Protein AF-A0A0R3TR79-F1 (afdb_monomer_lite)

InterPro domains:
  IPR001873 Epithe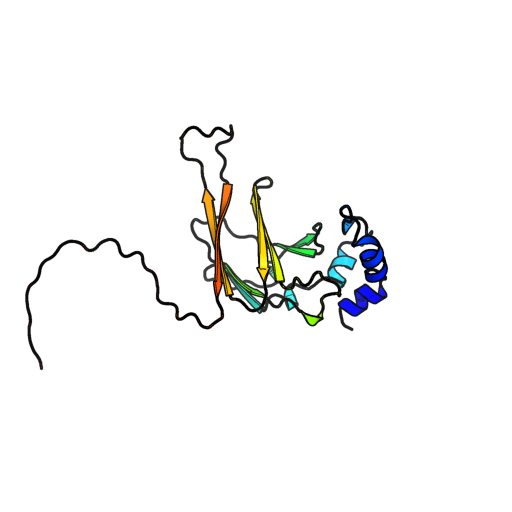lial sodium channel [PF00858] (26-135)

Sequence (187 aa):
MARATALYAAGFYDKVSQNANDPRFSLDDFDFSTDQLQQYSHSITNMLKKCKLDNGVCGPQHFEVVRTKYGICYQLQIPMKPLVQLELILDPEENEYILPNDGFIGFFILLNYSSIDRGDFFIGTGFHNIVRLSVVVPSNGISCDHTGRSQLRVDSITQTVKSALYQSLLPRGLTNTVVDSDRIYIS

Secondary structure (DSSP, 8-state):
--HHHHHHHTTHHHHHHHHTT-TT--GGGS---HHHHHHHSPPHHHHEEEEEETTEE--GGGEEEEEETTEEEEEEPPP--SS--EEEEE---GGGPPSP-TT--EEEEEEEEETTEEEEEEEESSSEEEEEEEEE---SS--SSS----EEEEEEEEEE-S-------------------------

Organism: Rodentolepis nana (NCBI:txid102285)

Foldseek 3Di:
DFLLVVCVVVCVCVVCVVCVPPPPDFPVVDPDDLVRLQSSDDQQQQFWPFKDKANDGDGSVQWDWDQDSVTTDTDHDHDDDPDIDIDTRTDQPVVRDHPPPVPAGFDKDWDDPDPPAIDIDTDGPQWDKDWDKDWDQDDPDDDPDPDRDTHIDTPDIDTHHPPDDDDDPDPPDDDDDDDDDDDDDDD

Structure (mmCIF, N/CA/C/O backbone):
data_AF-A0A0R3TR79-F1
#
_entry.id   AF-A0A0R3TR79-F1
#
loop_
_atom_site.group_PDB
_atom_site.id
_atom_site.type_symbol
_atom_site.label_atom_id
_atom_site.label_alt_id
_atom_site.label_comp_id
_atom_site.label_asym_id
_atom_site.label_entity_id
_atom_site.label_seq_id
_atom_site.pdbx_PDB_ins_code
_atom_site.Cartn_x
_atom_site.Cartn_y
_atom_site.Cartn_z
_atom_site.occupancy
_atom_site.B_iso_or_equiv
_atom_site.auth_seq_id
_atom_site.auth_comp_id
_atom_site.auth_asym_id
_atom_site.auth_atom_id
_atom_site.pdbx_PDB_model_num
ATOM 1 N N . MET A 1 1 ? 8.825 -12.868 -19.273 1.00 46.25 1 MET A N 1
ATOM 2 C CA . MET A 1 1 ? 9.659 -11.653 -19.397 1.00 46.25 1 MET A CA 1
ATOM 3 C C . MET A 1 1 ? 9.421 -10.850 -18.126 1.00 46.25 1 MET A C 1
ATOM 5 O O . MET A 1 1 ? 8.255 -10.701 -17.784 1.00 46.25 1 MET A O 1
ATOM 9 N N . ALA A 1 2 ? 10.463 -10.467 -17.382 1.00 53.66 2 ALA A N 1
ATOM 10 C CA . ALA A 1 2 ? 10.312 -9.718 -16.125 1.00 53.66 2 ALA A CA 1
ATOM 11 C C . ALA A 1 2 ? 9.787 -8.294 -16.403 1.00 53.66 2 ALA A C 1
ATOM 13 O O . ALA A 1 2 ? 10.073 -7.739 -17.469 1.00 53.66 2 ALA A O 1
ATOM 14 N N . ARG A 1 3 ? 9.004 -7.702 -15.490 1.00 62.09 3 ARG A N 1
ATOM 15 C CA . ARG A 1 3 ? 8.385 -6.370 -15.674 1.00 62.09 3 ARG A CA 1
ATOM 16 C C . ARG A 1 3 ? 9.433 -5.270 -15.717 1.00 62.09 3 ARG A C 1
ATOM 18 O O . ARG A 1 3 ? 9.339 -4.385 -16.568 1.00 62.09 3 ARG A O 1
ATOM 25 N N . ALA A 1 4 ? 10.475 -5.390 -14.894 1.00 55.78 4 ALA A N 1
ATOM 26 C CA . ALA A 1 4 ? 11.649 -4.528 -14.981 1.00 55.78 4 ALA A CA 1
ATOM 27 C C . ALA A 1 4 ? 12.196 -4.505 -16.421 1.00 55.78 4 ALA A C 1
ATOM 29 O O . ALA A 1 4 ? 12.393 -3.439 -16.998 1.00 55.78 4 ALA A O 1
ATOM 30 N N . THR A 1 5 ? 12.328 -5.672 -17.063 1.00 49.53 5 THR A N 1
ATOM 31 C CA . THR A 1 5 ? 12.790 -5.790 -18.457 1.00 49.53 5 THR A CA 1
ATOM 32 C C . THR A 1 5 ? 11.857 -5.100 -19.458 1.00 49.53 5 THR A C 1
ATOM 34 O O . THR A 1 5 ? 12.340 -4.530 -20.433 1.00 49.53 5 THR A O 1
ATOM 37 N N . ALA A 1 6 ? 10.541 -5.106 -19.228 1.00 54.75 6 ALA A N 1
ATOM 38 C CA . ALA A 1 6 ? 9.578 -4.415 -20.087 1.00 54.75 6 ALA A CA 1
ATOM 39 C C . ALA A 1 6 ? 9.675 -2.882 -19.960 1.00 54.75 6 ALA A C 1
ATOM 41 O O . ALA A 1 6 ? 9.630 -2.182 -20.970 1.00 54.75 6 ALA A O 1
ATOM 42 N N . LEU A 1 7 ? 9.890 -2.362 -18.748 1.00 58.25 7 LEU A N 1
ATOM 43 C CA . LEU A 1 7 ? 10.131 -0.934 -18.508 1.00 58.25 7 LEU A CA 1
ATOM 44 C C . LEU A 1 7 ? 11.476 -0.463 -19.084 1.00 58.25 7 LEU A C 1
ATOM 46 O O . LEU A 1 7 ? 11.547 0.616 -19.677 1.00 58.25 7 LEU A O 1
ATOM 50 N N . TYR A 1 8 ? 12.520 -1.293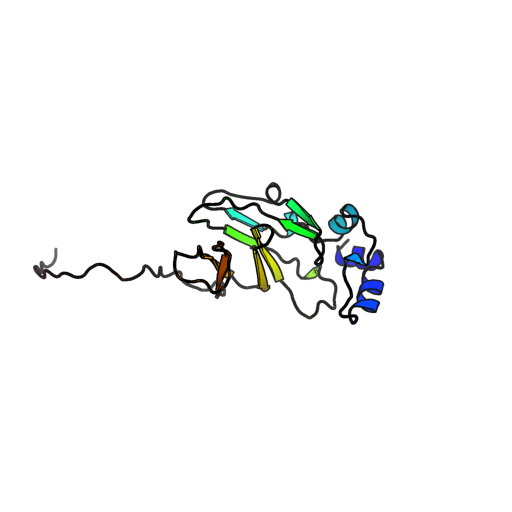 -18.993 1.00 52.72 8 TYR A N 1
ATOM 51 C CA . TYR A 1 8 ? 13.782 -1.066 -19.707 1.00 52.72 8 TYR A CA 1
ATOM 52 C C . TYR A 1 8 ? 13.565 -1.018 -21.227 1.00 52.72 8 TYR A C 1
ATOM 54 O O . TYR A 1 8 ? 14.006 -0.077 -21.881 1.00 52.72 8 TYR A O 1
ATOM 62 N N . ALA A 1 9 ? 12.837 -1.985 -21.795 1.00 50.47 9 ALA A N 1
ATOM 63 C CA . ALA A 1 9 ? 12.573 -2.051 -23.235 1.00 50.47 9 ALA A CA 1
ATOM 64 C C . ALA A 1 9 ? 11.692 -0.897 -23.753 1.00 50.47 9 ALA A C 1
ATOM 66 O O . ALA A 1 9 ? 11.820 -0.497 -24.908 1.00 50.47 9 ALA A O 1
ATOM 67 N N . ALA A 1 10 ? 10.828 -0.334 -22.906 1.00 59.41 10 ALA A N 1
ATOM 68 C CA . ALA A 1 10 ? 9.994 0.823 -23.229 1.00 59.41 10 ALA 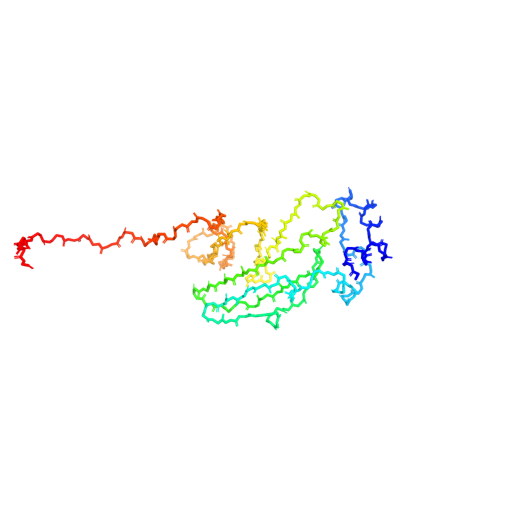A CA 1
ATOM 69 C C . ALA A 1 10 ? 10.742 2.174 -23.146 1.00 59.41 10 ALA A C 1
ATOM 71 O O . ALA A 1 10 ? 10.127 3.226 -23.334 1.00 59.41 10 ALA A O 1
ATOM 72 N N . GLY A 1 11 ? 12.049 2.176 -22.838 1.00 58.22 11 GLY A N 1
ATOM 73 C CA . GLY A 1 11 ? 12.851 3.397 -22.685 1.00 58.22 11 GLY A CA 1
ATOM 74 C C . GLY A 1 11 ? 12.477 4.231 -21.453 1.00 58.22 11 GLY A C 1
ATOM 75 O O . GLY A 1 11 ? 12.835 5.406 -21.365 1.00 58.22 11 GLY A O 1
ATOM 76 N N . PHE A 1 12 ? 11.734 3.646 -20.506 1.00 62.88 12 PHE A N 1
ATOM 77 C CA . PHE A 1 12 ? 11.338 4.310 -19.266 1.00 62.88 12 PHE A CA 1
ATOM 78 C C . PHE A 1 12 ? 12.553 4.573 -18.386 1.00 62.88 12 PHE A C 1
ATOM 80 O O . PHE A 1 12 ? 12.714 5.677 -17.876 1.00 62.88 12 PHE A O 1
ATOM 87 N N . TYR A 1 13 ? 13.445 3.585 -18.279 1.00 61.53 13 TYR A N 1
ATOM 88 C CA . TYR A 1 13 ? 14.655 3.710 -17.479 1.00 61.53 13 TYR A CA 1
ATOM 89 C C . TYR A 1 13 ? 15.540 4.863 -17.939 1.00 61.53 13 TYR A C 1
ATOM 91 O O . TYR A 1 13 ? 15.944 5.665 -17.111 1.00 61.53 13 TYR A O 1
ATOM 99 N N . ASP A 1 14 ? 15.801 4.990 -19.240 1.00 61.16 14 ASP A N 1
ATOM 100 C CA . ASP A 1 14 ? 16.688 6.042 -19.748 1.00 61.16 14 ASP A CA 1
ATOM 101 C C . ASP A 1 14 ? 16.148 7.433 -19.415 1.00 61.16 14 ASP A C 1
ATOM 103 O O . ASP A 1 14 ? 16.895 8.317 -19.007 1.00 61.16 14 ASP A O 1
ATOM 107 N N . LYS A 1 15 ? 14.831 7.614 -19.508 1.00 62.62 15 LYS A N 1
ATOM 108 C CA . LYS A 1 15 ? 14.167 8.878 -19.187 1.00 62.62 15 LYS A CA 1
ATOM 109 C C . LYS A 1 15 ? 14.076 9.141 -17.677 1.00 62.62 15 LYS A C 1
ATOM 111 O O . LYS A 1 15 ? 14.262 10.278 -17.259 1.00 62.62 15 LYS A O 1
ATOM 116 N N . VAL A 1 16 ? 13.817 8.117 -16.853 1.00 61.53 16 VAL A N 1
ATOM 117 C CA . VAL A 1 16 ? 13.845 8.236 -15.382 1.00 61.53 16 VAL A CA 1
ATOM 118 C C . VAL A 1 16 ? 15.273 8.520 -14.922 1.00 61.53 16 VAL A C 1
ATOM 120 O O . VAL A 1 16 ? 15.493 9.471 -14.195 1.00 61.53 16 VAL A O 1
ATOM 123 N N . SER A 1 17 ? 16.265 7.773 -15.403 1.00 60.00 17 SER A N 1
ATOM 124 C CA . SER A 1 17 ? 17.687 7.956 -15.092 1.00 60.00 17 SER A CA 1
ATOM 125 C C . SER A 1 17 ? 18.207 9.338 -15.484 1.00 60.00 17 SER A C 1
ATOM 127 O O . SER A 1 17 ? 19.058 9.876 -14.779 1.00 60.00 17 SER A O 1
ATOM 129 N N . GLN A 1 18 ? 17.741 9.905 -16.599 1.00 61.09 18 GLN A N 1
ATOM 130 C CA . GLN A 1 18 ? 18.126 11.253 -17.026 1.00 61.09 18 GLN A CA 1
ATOM 131 C C . GLN A 1 18 ? 17.538 12.339 -16.117 1.00 61.09 18 GLN A C 1
ATOM 133 O O . GLN A 1 18 ? 18.176 13.371 -15.915 1.00 61.09 18 GLN A O 1
ATOM 138 N N . ASN A 1 19 ? 16.363 12.087 -15.537 1.00 58.62 19 ASN A N 1
ATOM 139 C CA . ASN A 1 19 ? 15.589 13.088 -14.806 1.00 58.62 19 ASN A CA 1
ATOM 140 C C . ASN A 1 19 ? 15.506 12.836 -13.289 1.00 58.62 19 ASN A C 1
ATOM 142 O O . ASN A 1 19 ? 15.009 13.693 -12.569 1.00 58.62 19 ASN A O 1
ATOM 146 N N . ALA A 1 20 ? 16.030 11.715 -12.780 1.00 54.22 20 ALA A N 1
ATOM 147 C CA . ALA A 1 20 ? 15.954 11.309 -11.370 1.00 54.22 20 ALA A CA 1
ATOM 148 C C . ALA A 1 20 ? 16.628 12.301 -10.407 1.00 54.22 20 ALA A C 1
ATOM 150 O O . ALA A 1 20 ? 16.312 12.326 -9.223 1.00 54.22 20 ALA A O 1
ATOM 151 N N . ASN A 1 21 ? 17.538 13.135 -10.916 1.00 57.06 21 ASN A N 1
ATOM 152 C CA . ASN A 1 21 ? 18.198 14.186 -10.144 1.00 57.06 21 ASN A CA 1
ATOM 153 C C . ASN A 1 21 ? 17.451 15.537 -10.187 1.00 57.06 21 ASN A C 1
ATOM 155 O O . ASN A 1 21 ? 17.902 16.479 -9.534 1.00 57.06 21 ASN A O 1
ATOM 159 N N . ASP A 1 22 ? 16.353 15.675 -10.948 1.00 59.16 22 ASP A N 1
ATOM 160 C CA . ASP A 1 22 ? 15.515 16.882 -10.921 1.00 59.16 22 ASP A CA 1
ATOM 161 C C . ASP A 1 22 ? 14.466 16.749 -9.798 1.00 59.16 22 ASP A C 1
ATOM 163 O O . ASP A 1 22 ? 13.567 15.915 -9.891 1.00 59.16 22 ASP A O 1
ATOM 167 N N . PRO A 1 23 ? 14.510 17.583 -8.743 1.00 55.75 23 PRO A N 1
ATOM 168 C CA . PRO A 1 23 ? 13.529 17.551 -7.656 1.00 55.75 23 PRO A CA 1
ATOM 169 C C . PRO A 1 23 ? 12.097 17.922 -8.088 1.00 55.75 23 PRO A C 1
ATOM 171 O O . PRO A 1 23 ? 11.175 17.836 -7.278 1.00 55.75 23 PRO A O 1
ATOM 174 N N . ARG A 1 24 ? 11.894 18.363 -9.337 1.00 56.03 24 ARG A N 1
ATOM 175 C CA . ARG A 1 24 ? 10.575 18.624 -9.939 1.00 56.03 24 ARG A CA 1
ATOM 176 C C . ARG A 1 24 ? 10.069 17.477 -10.807 1.00 56.03 24 ARG A C 1
ATOM 178 O O . ARG A 1 24 ? 8.954 17.577 -11.308 1.00 56.03 24 ARG A O 1
ATOM 185 N N . PHE A 1 25 ? 10.869 16.431 -10.995 1.00 57.03 25 PHE A N 1
ATOM 186 C CA . PHE A 1 25 ? 10.495 15.264 -11.777 1.00 57.03 25 PHE A CA 1
ATOM 187 C C . PHE A 1 25 ? 9.220 14.628 -11.218 1.00 57.03 25 PHE A C 1
ATOM 189 O O . PHE A 1 25 ? 9.174 14.214 -10.056 1.00 57.03 25 PHE A O 1
ATOM 196 N N . SER A 1 26 ? 8.187 14.542 -12.055 1.00 57.00 26 SER A N 1
ATOM 197 C CA . SER A 1 26 ? 6.985 13.769 -11.758 1.00 57.00 26 SER A CA 1
ATOM 198 C C . SER A 1 26 ? 6.851 12.634 -12.760 1.00 57.00 26 SER A C 1
ATOM 200 O O . SER A 1 26 ? 7.133 12.785 -13.946 1.00 57.00 26 SER A O 1
ATOM 202 N N . LEU A 1 27 ? 6.315 11.498 -12.314 1.00 58.72 27 LEU A N 1
ATOM 203 C CA . LEU A 1 27 ? 5.874 10.445 -13.232 1.00 58.72 27 LEU A CA 1
ATOM 204 C C . LEU A 1 27 ? 4.759 10.921 -14.182 1.00 58.72 27 LEU A C 1
ATOM 206 O O . LEU A 1 27 ? 4.499 10.268 -15.191 1.00 58.72 27 LEU A O 1
ATOM 210 N N . ASP A 1 28 ? 4.137 12.066 -13.889 1.00 57.28 28 ASP A N 1
ATOM 211 C CA . ASP A 1 28 ? 3.199 12.752 -14.781 1.00 57.28 28 ASP A CA 1
ATOM 212 C C . ASP A 1 28 ? 3.870 13.324 -16.042 1.00 57.28 28 ASP A C 1
ATOM 214 O O . ASP A 1 28 ? 3.187 13.526 -17.043 1.00 57.28 28 ASP A O 1
ATOM 218 N N . ASP A 1 29 ? 5.195 13.524 -16.034 1.00 57.66 29 ASP A N 1
ATOM 219 C CA . ASP A 1 29 ? 5.955 13.984 -17.208 1.00 57.66 29 ASP A CA 1
ATOM 220 C C . ASP A 1 29 ? 6.047 12.901 -18.299 1.00 57.66 29 ASP A C 1
ATOM 222 O O . ASP A 1 29 ? 6.449 13.164 -19.436 1.00 57.66 29 ASP A O 1
ATOM 226 N N . PHE A 1 30 ? 5.660 11.665 -17.970 1.00 62.78 30 PHE A N 1
ATOM 227 C CA . PHE A 1 30 ? 5.531 10.589 -18.933 1.00 62.78 30 PHE A CA 1
ATOM 228 C C . PHE A 1 30 ? 4.102 10.458 -19.442 1.00 62.78 30 PHE A C 1
ATOM 230 O O . PHE A 1 30 ? 3.182 10.099 -18.702 1.00 62.78 30 PHE A O 1
ATOM 237 N N . ASP A 1 31 ? 3.948 10.624 -20.753 1.00 68.81 31 ASP A N 1
ATOM 238 C CA . ASP A 1 31 ? 2.691 10.416 -21.471 1.00 68.81 31 ASP A CA 1
ATOM 239 C C . ASP A 1 31 ? 2.374 8.916 -21.656 1.00 68.81 31 ASP A C 1
ATOM 241 O O . ASP A 1 31 ? 2.287 8.391 -22.765 1.00 68.81 31 ASP A O 1
ATOM 245 N N . PHE A 1 32 ? 2.283 8.177 -20.547 1.00 71.31 32 PHE A N 1
ATOM 246 C CA . PHE A 1 32 ? 1.722 6.829 -20.543 1.00 71.31 32 PHE A CA 1
ATOM 247 C C . PHE A 1 32 ? 0.230 6.891 -20.256 1.00 71.31 32 PHE A C 1
ATOM 249 O O . PHE A 1 32 ? -0.210 7.543 -19.304 1.00 71.31 32 PHE A O 1
ATOM 256 N N . SER A 1 33 ? -0.545 6.115 -21.006 1.00 80.69 33 SER A N 1
ATOM 257 C CA . SER A 1 33 ? -1.922 5.795 -20.626 1.00 80.69 33 SER A CA 1
ATOM 258 C C . SER A 1 33 ? -1.961 4.977 -19.326 1.00 80.69 33 SER A C 1
ATOM 260 O O . SER A 1 33 ? -0.990 4.312 -18.952 1.00 80.69 33 SER A O 1
ATOM 262 N N . THR A 1 34 ? -3.098 5.000 -18.626 1.00 79.00 34 THR A N 1
ATOM 263 C CA . THR A 1 34 ? -3.300 4.186 -17.413 1.00 79.00 34 THR A CA 1
ATOM 264 C C . THR A 1 34 ? -3.105 2.695 -17.692 1.00 79.00 34 THR A C 1
ATOM 266 O O . THR A 1 34 ? -2.471 2.014 -16.890 1.00 79.00 34 THR A O 1
ATOM 269 N N . ASP A 1 35 ? -3.561 2.203 -18.845 1.00 82.75 35 ASP A N 1
ATOM 270 C CA . ASP A 1 35 ? -3.437 0.792 -19.228 1.00 82.75 35 ASP A CA 1
ATOM 271 C C . ASP A 1 35 ? -1.973 0.379 -19.412 1.00 82.75 35 ASP A C 1
ATOM 273 O O . ASP A 1 35 ? -1.553 -0.679 -18.943 1.00 82.75 35 ASP A O 1
ATOM 277 N N . GLN A 1 36 ? -1.162 1.241 -20.034 1.00 80.56 36 GLN A N 1
ATOM 278 C CA . GLN A 1 36 ? 0.278 1.010 -20.163 1.00 80.56 36 GLN A CA 1
ATOM 279 C C . GLN A 1 36 ? 0.961 0.996 -18.794 1.00 80.56 36 GLN A C 1
ATOM 281 O O . GLN A 1 36 ? 1.738 0.088 -18.506 1.00 80.56 36 GLN A O 1
ATOM 286 N N . LEU A 1 37 ? 0.646 1.955 -17.917 1.00 78.19 37 LEU A N 1
ATOM 287 C CA . LEU A 1 37 ? 1.210 1.966 -16.566 1.00 78.19 37 LEU A CA 1
ATOM 288 C C . LEU A 1 37 ? 0.820 0.716 -15.774 1.00 78.19 37 LEU A C 1
ATOM 290 O O . LEU A 1 37 ? 1.667 0.162 -15.078 1.00 78.19 37 LEU A O 1
ATOM 294 N N . GLN A 1 38 ? -0.419 0.239 -15.893 1.00 83.81 38 GLN A N 1
ATOM 295 C CA . GLN A 1 38 ? -0.861 -0.995 -15.238 1.00 83.81 38 GLN A CA 1
ATOM 296 C C . GLN A 1 38 ? -0.117 -2.233 -15.747 1.00 83.81 38 GLN A C 1
ATOM 298 O O . GLN A 1 38 ? 0.221 -3.098 -14.942 1.00 83.81 38 GLN A O 1
ATOM 303 N N . GLN A 1 39 ? 0.176 -2.318 -17.049 1.00 82.69 39 GLN A N 1
ATOM 304 C CA . GLN A 1 39 ? 0.947 -3.433 -17.615 1.00 82.69 39 GLN A CA 1
ATOM 305 C C . GLN A 1 39 ? 2.367 -3.511 -17.049 1.00 82.69 39 GLN A C 1
ATOM 307 O O . GLN A 1 39 ? 2.903 -4.606 -16.860 1.00 82.69 39 GLN A O 1
ATOM 312 N N . TYR A 1 40 ? 2.966 -2.356 -16.776 1.00 77.62 40 TYR A N 1
ATOM 313 C CA . TYR A 1 40 ? 4.338 -2.266 -16.298 1.00 77.62 40 TYR A CA 1
ATOM 314 C C . TYR A 1 40 ? 4.476 -2.244 -14.772 1.00 77.62 40 TYR A C 1
ATOM 316 O O . TYR A 1 40 ? 5.539 -2.574 -14.251 1.00 77.62 40 TYR A O 1
ATOM 324 N N . SER A 1 41 ? 3.417 -1.881 -14.052 1.00 83.38 41 SER A N 1
ATOM 325 C CA . SER A 1 41 ? 3.424 -1.783 -12.592 1.00 83.38 41 SER A CA 1
ATOM 326 C C . SER A 1 41 ? 3.257 -3.137 -11.904 1.00 83.38 41 SER A C 1
ATOM 328 O O . SER A 1 41 ? 2.818 -4.130 -12.491 1.00 83.38 41 SER A O 1
ATOM 330 N N . HIS A 1 42 ? 3.557 -3.167 -10.607 1.00 86.56 42 HIS A N 1
ATOM 331 C CA . HIS A 1 42 ? 3.248 -4.311 -9.761 1.00 86.56 42 HIS A CA 1
ATOM 332 C C . HIS A 1 42 ? 1.742 -4.592 -9.733 1.00 86.56 42 HIS A C 1
ATOM 334 O O . HIS A 1 42 ? 0.929 -3.686 -9.542 1.00 86.56 42 HIS A O 1
ATOM 340 N N . SER A 1 43 ? 1.359 -5.859 -9.908 1.00 91.38 43 SER A N 1
ATOM 341 C CA . SER A 1 43 ? -0.042 -6.289 -9.846 1.00 91.38 43 SER A CA 1
ATOM 342 C C . SER A 1 43 ? -0.443 -6.624 -8.414 1.00 91.38 43 SER A C 1
ATOM 344 O O . SER A 1 43 ? 0.240 -7.409 -7.756 1.00 91.38 43 SER A O 1
ATOM 346 N N . ILE A 1 44 ? -1.596 -6.132 -7.950 1.00 94.31 44 ILE A N 1
ATOM 347 C CA . ILE A 1 44 ? -2.134 -6.510 -6.633 1.00 94.31 44 ILE A CA 1
ATOM 348 C C . ILE A 1 44 ? -2.346 -8.018 -6.498 1.00 94.31 44 ILE A C 1
ATOM 350 O O . ILE A 1 44 ? -2.145 -8.563 -5.421 1.00 94.31 44 ILE A O 1
ATOM 354 N N . THR A 1 45 ? -2.680 -8.711 -7.588 1.00 94.00 45 THR A N 1
ATOM 355 C CA . THR A 1 45 ? -2.843 -10.171 -7.600 1.00 94.00 45 THR A CA 1
ATOM 356 C C . THR A 1 45 ? -1.541 -10.897 -7.269 1.00 94.00 45 THR A C 1
ATOM 358 O O . THR A 1 45 ? -1.571 -11.970 -6.671 1.00 94.00 45 THR A O 1
ATOM 361 N N . ASN A 1 46 ? -0.396 -10.308 -7.618 1.00 91.81 46 ASN A N 1
ATOM 362 C CA . ASN A 1 46 ? 0.904 -10.865 -7.275 1.00 91.81 46 ASN A CA 1
ATOM 363 C C . ASN A 1 46 ? 1.340 -10.449 -5.871 1.00 91.81 46 ASN A C 1
ATOM 365 O O . ASN A 1 46 ? 1.827 -11.292 -5.116 1.00 91.81 46 ASN A O 1
ATOM 369 N N . MET A 1 47 ? 1.158 -9.171 -5.525 1.00 93.81 47 MET A N 1
ATOM 370 C CA . MET A 1 47 ? 1.605 -8.622 -4.246 1.00 93.81 47 MET A CA 1
ATOM 371 C C . MET A 1 47 ? 0.779 -9.153 -3.067 1.00 93.81 47 MET A C 1
ATOM 373 O O . MET A 1 47 ? 1.327 -9.464 -2.016 1.00 93.81 47 MET A O 1
ATOM 377 N N . LEU A 1 48 ? -0.541 -9.287 -3.205 1.00 94.88 48 LEU A N 1
ATOM 378 C CA . LEU A 1 48 ? -1.427 -9.657 -2.103 1.00 94.88 48 LEU A CA 1
ATOM 379 C C . LEU A 1 48 ? -1.425 -11.170 -1.853 1.00 94.88 48 LEU A C 1
ATOM 381 O O . LEU A 1 48 ? -2.054 -11.933 -2.583 1.00 94.88 48 LEU A O 1
ATOM 385 N N . LYS A 1 49 ? -0.778 -11.615 -0.772 1.00 94.31 49 LYS A N 1
ATOM 386 C CA . LYS A 1 49 ? -0.761 -13.034 -0.364 1.00 94.31 49 LYS A CA 1
ATOM 387 C C . LYS A 1 49 ? -1.855 -13.383 0.637 1.00 94.31 49 LYS A C 1
ATOM 389 O O . LYS A 1 49 ? -2.327 -14.516 0.666 1.00 94.31 49 LYS A O 1
ATOM 394 N N . LYS A 1 50 ? -2.252 -12.426 1.478 1.00 93.75 50 LYS A N 1
ATOM 395 C CA . LYS A 1 50 ? -3.354 -12.580 2.436 1.00 93.75 50 LYS A CA 1
ATOM 396 C C . LYS A 1 50 ? -4.028 -11.238 2.662 1.00 93.75 50 LYS A C 1
ATOM 398 O O . LYS A 1 50 ? -3.345 -10.227 2.796 1.00 93.75 50 LYS A O 1
ATOM 403 N N . CYS A 1 51 ? -5.351 -11.258 2.761 1.00 95.44 51 CYS A N 1
ATOM 404 C CA . CYS A 1 51 ? -6.155 -10.109 3.142 1.00 95.44 51 CYS A CA 1
ATOM 405 C C . CYS A 1 51 ? -7.277 -10.567 4.067 1.00 95.44 51 CYS A C 1
ATOM 407 O O . CYS A 1 51 ? -8.057 -11.462 3.724 1.00 95.44 51 CYS A O 1
ATOM 409 N N . LYS A 1 52 ? -7.359 -9.954 5.243 1.00 96.19 52 LYS A N 1
ATOM 410 C CA . LYS A 1 52 ? -8.459 -10.152 6.178 1.00 96.19 52 LYS A CA 1
ATOM 411 C C . LYS A 1 52 ? -8.929 -8.796 6.681 1.00 96.19 52 LYS A C 1
ATOM 413 O O . LYS A 1 52 ? -8.127 -8.020 7.192 1.00 96.19 52 LYS A O 1
ATOM 418 N N . LEU A 1 53 ? -10.220 -8.536 6.528 1.00 93.88 53 LEU A N 1
ATOM 419 C CA . LEU A 1 53 ? -10.881 -7.339 7.027 1.00 93.88 53 LEU A CA 1
ATOM 420 C C . LEU A 1 53 ? -11.911 -7.773 8.069 1.00 93.88 53 LEU A C 1
ATOM 422 O O . LEU A 1 53 ? -12.876 -8.471 7.750 1.00 93.88 53 LEU A O 1
ATOM 426 N N . ASP A 1 54 ? -11.681 -7.399 9.322 1.00 90.75 54 ASP A N 1
ATOM 427 C CA . ASP A 1 54 ? -12.363 -7.934 10.498 1.00 90.75 54 ASP A CA 1
ATOM 428 C C . ASP A 1 54 ? -12.311 -9.475 10.504 1.00 90.75 54 ASP A C 1
ATOM 430 O O . ASP A 1 54 ? -11.239 -10.070 10.602 1.00 90.75 54 ASP A O 1
ATOM 434 N N . ASN A 1 55 ? -13.463 -10.135 10.361 1.00 89.06 55 ASN A N 1
ATOM 435 C CA . ASN A 1 55 ? -13.586 -11.591 10.252 1.00 89.06 55 ASN A CA 1
ATOM 436 C C . ASN A 1 55 ? -13.766 -12.077 8.804 1.00 89.06 55 ASN A C 1
ATOM 438 O O . ASN A 1 55 ? -13.821 -13.284 8.575 1.00 89.06 55 ASN A O 1
ATOM 442 N N . GLY A 1 56 ? -13.858 -11.162 7.838 1.00 92.62 56 GLY A N 1
ATOM 443 C CA . GLY A 1 56 ? -14.033 -11.469 6.424 1.00 92.62 56 GLY A CA 1
ATOM 444 C C . GLY A 1 56 ? -12.704 -11.673 5.703 1.00 92.62 56 GLY A C 1
ATOM 445 O O . GLY A 1 56 ? -11.710 -11.003 5.988 1.00 92.62 56 GLY A O 1
ATOM 446 N N . VAL A 1 57 ? -12.693 -12.590 4.738 1.00 93.94 57 VAL A N 1
ATOM 447 C CA . VAL A 1 57 ? -11.581 -12.734 3.792 1.00 93.94 57 VAL A CA 1
ATOM 448 C C . VAL A 1 57 ? -11.781 -11.724 2.667 1.00 93.94 57 VAL A C 1
ATOM 450 O O . VAL A 1 57 ? -12.851 -11.677 2.063 1.00 93.94 57 VAL A O 1
ATOM 453 N N . CYS A 1 58 ? -10.753 -10.929 2.385 1.00 94.31 58 CYS A N 1
ATOM 454 C CA . CYS A 1 58 ? -10.702 -10.057 1.216 1.00 94.31 58 CYS A CA 1
ATOM 455 C C . CYS A 1 58 ? -9.677 -10.586 0.207 1.00 94.31 58 CYS A C 1
ATOM 457 O O . CYS A 1 58 ? -8.958 -11.552 0.457 1.00 94.31 58 CYS A O 1
ATOM 459 N N . GLY A 1 59 ? -9.638 -9.980 -0.970 1.00 95.50 59 GLY A N 1
ATOM 460 C CA . GLY A 1 59 ? -8.810 -10.428 -2.084 1.00 95.50 59 GLY A CA 1
ATOM 461 C C . GLY A 1 59 ? -8.662 -9.333 -3.135 1.00 95.50 59 GLY A C 1
ATOM 462 O O . GLY A 1 59 ? -9.271 -8.273 -2.966 1.00 95.50 59 GLY A O 1
ATOM 463 N N . PRO A 1 60 ? -7.898 -9.582 -4.211 1.00 95.88 60 PRO A N 1
ATOM 464 C CA . PRO A 1 60 ? -7.568 -8.589 -5.237 1.00 95.88 60 PRO A CA 1
ATOM 465 C C . PRO A 1 60 ? -8.779 -7.843 -5.811 1.00 95.88 60 PRO A C 1
ATOM 467 O O . PRO A 1 60 ? -8.703 -6.648 -6.056 1.00 95.88 60 PRO A O 1
ATOM 470 N N . GLN A 1 61 ? -9.921 -8.520 -5.946 1.00 95.56 61 GLN A N 1
ATOM 471 C CA . GLN A 1 61 ? -11.170 -7.957 -6.465 1.00 95.56 61 GLN A CA 1
ATOM 472 C C . GLN A 1 61 ? -11.774 -6.835 -5.606 1.00 95.56 61 GLN A C 1
ATOM 474 O O . GLN A 1 61 ? -12.689 -6.152 -6.052 1.00 95.56 61 GLN A O 1
ATOM 479 N N . HIS A 1 62 ? -11.303 -6.667 -4.369 1.00 95.81 62 HIS A N 1
ATOM 480 C CA . HIS A 1 62 ? -11.751 -5.608 -3.461 1.00 95.81 62 HIS A CA 1
ATOM 481 C C . HIS A 1 62 ? -10.870 -4.355 -3.529 1.00 95.81 62 HIS A C 1
ATOM 483 O O . HIS A 1 62 ? -11.128 -3.396 -2.805 1.00 95.81 62 HIS A O 1
ATOM 489 N N . PHE A 1 63 ? -9.823 -4.376 -4.354 1.00 95.62 63 PHE A N 1
ATOM 490 C CA . PHE A 1 63 ? -8.916 -3.257 -4.538 1.00 95.62 63 PHE A CA 1
ATOM 491 C C . PHE A 1 63 ? -9.208 -2.569 -5.868 1.00 95.62 63 PHE A C 1
ATOM 493 O O . PHE A 1 63 ? -9.201 -3.198 -6.924 1.00 95.62 63 PHE A O 1
ATOM 500 N N . GLU A 1 64 ? -9.429 -1.263 -5.809 1.00 94.25 64 GLU A N 1
ATOM 501 C CA . GLU A 1 64 ? -9.557 -0.413 -6.986 1.00 94.25 64 GLU A CA 1
ATOM 502 C C . GLU A 1 64 ? -8.178 0.074 -7.430 1.00 94.25 64 GLU A C 1
ATOM 504 O O . GLU A 1 64 ? -7.329 0.417 -6.603 1.00 94.25 64 GLU A O 1
ATOM 509 N N . VAL A 1 65 ? -7.946 0.108 -8.740 1.00 91.62 65 VAL A N 1
ATOM 510 C CA . VAL A 1 65 ? -6.688 0.606 -9.292 1.00 91.62 65 VAL A CA 1
ATOM 511 C C . VAL A 1 65 ? -6.752 2.121 -9.427 1.00 91.62 65 VAL A C 1
ATOM 513 O O . VAL A 1 65 ? -7.619 2.647 -10.119 1.00 91.62 65 VAL A O 1
ATOM 516 N N . VAL A 1 66 ? -5.807 2.822 -8.805 1.00 89.12 66 VAL A N 1
ATOM 517 C CA . VAL A 1 66 ? -5.762 4.287 -8.783 1.00 89.12 66 VAL A CA 1
ATOM 518 C C . VAL A 1 66 ? -4.401 4.764 -9.271 1.00 89.12 66 VAL A C 1
ATOM 520 O O . VAL A 1 66 ? -3.362 4.317 -8.789 1.00 89.12 66 VAL A O 1
ATOM 523 N N . ARG A 1 67 ? -4.394 5.695 -10.229 1.00 84.50 67 ARG A N 1
ATOM 524 C CA . ARG A 1 67 ? -3.168 6.364 -10.678 1.00 84.50 67 ARG A CA 1
ATOM 525 C C . ARG A 1 67 ? -2.821 7.499 -9.719 1.00 84.50 67 ARG A C 1
ATOM 527 O O . ARG A 1 67 ? -3.660 8.349 -9.431 1.00 84.50 67 ARG A O 1
ATOM 534 N N . THR A 1 68 ? -1.578 7.528 -9.255 1.00 81.12 68 THR A N 1
ATOM 535 C CA . THR A 1 68 ? -1.036 8.585 -8.394 1.00 81.12 68 THR A CA 1
ATOM 536 C C . THR A 1 68 ? 0.314 9.067 -8.926 1.00 81.12 68 THR A C 1
ATOM 538 O O . THR A 1 68 ? 0.871 8.473 -9.850 1.00 81.12 68 THR A O 1
ATOM 541 N N . LYS A 1 69 ? 0.892 10.095 -8.291 1.00 76.62 69 LYS A N 1
ATOM 542 C CA . LYS A 1 69 ? 2.267 10.544 -8.571 1.00 76.62 69 LYS A CA 1
ATOM 543 C C . LYS A 1 69 ? 3.338 9.469 -8.316 1.00 76.62 69 LYS A C 1
ATOM 545 O O . LYS A 1 69 ? 4.460 9.612 -8.780 1.00 76.62 69 LYS A O 1
ATOM 550 N N . TYR A 1 70 ? 2.999 8.407 -7.577 1.00 76.44 70 TYR A N 1
ATOM 551 C CA . TYR A 1 70 ? 3.867 7.256 -7.304 1.00 76.44 70 TYR A CA 1
ATOM 552 C C . TYR A 1 70 ? 3.656 6.104 -8.305 1.00 76.44 70 TYR A C 1
ATOM 554 O O . TYR A 1 70 ? 4.197 5.019 -8.117 1.00 76.44 70 TYR A O 1
ATOM 562 N N . GLY A 1 71 ? 2.848 6.313 -9.350 1.00 80.00 71 GLY A N 1
ATOM 563 C CA . GLY A 1 71 ? 2.463 5.282 -10.312 1.00 80.00 71 GLY A CA 1
ATOM 564 C C . GLY A 1 71 ? 1.121 4.635 -9.967 1.00 80.00 71 GLY A C 1
ATOM 565 O O . GLY A 1 71 ? 0.196 5.297 -9.487 1.00 80.00 71 GLY A O 1
ATOM 566 N N . ILE A 1 72 ? 0.986 3.341 -10.257 1.00 86.19 72 ILE A N 1
ATOM 567 C CA . ILE A 1 72 ? -0.238 2.584 -9.985 1.00 86.19 72 ILE A CA 1
ATOM 568 C C . ILE A 1 72 ? -0.285 2.163 -8.515 1.00 86.19 72 ILE A C 1
ATOM 570 O O . ILE A 1 72 ? 0.592 1.454 -8.025 1.00 86.19 72 ILE A O 1
ATOM 574 N N . CYS A 1 73 ? -1.348 2.569 -7.825 1.00 90.56 73 CYS A N 1
ATOM 575 C CA . CYS A 1 73 ? -1.651 2.191 -6.451 1.00 90.56 73 CYS A CA 1
ATOM 576 C C . CYS A 1 73 ? -2.963 1.400 -6.381 1.00 90.56 73 CYS A C 1
ATOM 578 O O . CYS A 1 73 ? -3.779 1.430 -7.304 1.00 90.56 73 CYS A O 1
ATOM 580 N N . TYR A 1 74 ? -3.176 0.716 -5.258 1.00 94.12 74 TYR A N 1
ATOM 581 C CA . TYR A 1 74 ? -4.356 -0.113 -5.023 1.00 94.12 74 TYR A CA 1
ATOM 582 C C . TYR A 1 74 ? -5.103 0.364 -3.788 1.00 94.12 74 TYR A C 1
ATOM 584 O O . TYR A 1 74 ? -4.571 0.335 -2.678 1.00 94.12 74 TYR A O 1
ATOM 592 N N . GLN A 1 75 ? -6.339 0.803 -3.989 1.00 93.69 75 GLN A N 1
ATOM 593 C CA . GLN A 1 75 ? -7.172 1.386 -2.951 1.00 93.69 75 GLN A CA 1
ATOM 594 C C . GLN A 1 75 ? -8.171 0.357 -2.425 1.00 93.69 75 GLN A C 1
ATOM 596 O O . GLN A 1 75 ? -8.975 -0.185 -3.179 1.00 93.69 75 GLN A O 1
ATOM 601 N N . LEU A 1 76 ? -8.144 0.121 -1.113 1.00 93.69 76 LEU A N 1
ATOM 602 C CA . LEU A 1 76 ? -9.140 -0.682 -0.408 1.00 93.69 76 LEU A CA 1
ATOM 603 C C . LEU A 1 76 ? -10.109 0.243 0.327 1.00 93.69 76 LEU A C 1
ATOM 605 O O . LEU A 1 76 ? -9.690 1.061 1.145 1.00 93.69 76 LEU A O 1
ATOM 609 N N . GLN A 1 77 ? -11.405 0.085 0.071 1.00 89.88 77 GLN A N 1
ATOM 610 C CA . GLN A 1 77 ? -12.440 0.795 0.819 1.00 89.88 77 GLN A CA 1
ATOM 611 C C . GLN A 1 77 ? -12.660 0.111 2.169 1.00 89.88 77 GLN A C 1
ATOM 613 O O . GLN A 1 77 ? -13.059 -1.053 2.232 1.00 89.88 77 GLN A O 1
ATOM 618 N N . ILE A 1 78 ? -12.400 0.837 3.255 1.00 86.69 78 ILE A N 1
ATOM 619 C CA . ILE A 1 78 ? -12.573 0.340 4.621 1.00 86.69 78 ILE A CA 1
ATOM 620 C C . ILE A 1 78 ? -13.880 0.916 5.185 1.00 86.69 78 ILE A C 1
ATOM 622 O O . ILE A 1 78 ? -14.076 2.131 5.142 1.00 86.69 78 ILE A O 1
ATOM 626 N N . PRO A 1 79 ? -14.795 0.085 5.716 1.00 84.00 79 PRO A N 1
ATOM 627 C CA . PRO A 1 79 ? -16.054 0.576 6.261 1.00 84.00 79 PRO A CA 1
ATOM 628 C C . PRO A 1 79 ? -15.812 1.455 7.495 1.00 84.00 79 PRO A C 1
ATOM 630 O O . PRO A 1 79 ? -15.042 1.087 8.380 1.00 84.00 79 PRO A O 1
ATOM 633 N N . MET A 1 80 ? -16.526 2.579 7.601 1.00 76.00 80 MET A N 1
ATOM 634 C CA . MET A 1 80 ? -16.518 3.405 8.814 1.00 76.00 80 MET A CA 1
ATOM 635 C C . MET A 1 80 ? -17.214 2.660 9.959 1.00 76.00 80 MET A C 1
ATOM 637 O O . MET A 1 80 ? -18.442 2.636 10.051 1.00 76.00 80 MET A O 1
ATOM 641 N N . LYS A 1 81 ? -16.423 2.046 10.840 1.00 81.62 81 LYS A N 1
ATOM 642 C CA . LYS A 1 81 ? -16.876 1.429 12.093 1.00 81.62 81 LYS A CA 1
ATOM 643 C C . LYS A 1 81 ? -15.978 1.877 13.252 1.00 81.62 81 LYS A C 1
ATOM 645 O O . LYS A 1 81 ? -14.827 2.228 13.006 1.00 81.62 81 LYS A O 1
ATOM 650 N N . PRO A 1 82 ? -16.462 1.820 14.510 1.00 79.12 82 PRO A N 1
ATOM 651 C CA . PRO A 1 82 ? -15.678 2.230 15.680 1.00 79.12 82 PRO A CA 1
ATOM 652 C C . PRO A 1 82 ? -14.352 1.478 15.845 1.00 79.12 82 PRO A C 1
ATOM 654 O O . PRO A 1 82 ? -13.385 2.034 16.352 1.00 79.12 82 PRO A O 1
ATOM 657 N N . LEU A 1 83 ? -14.315 0.212 15.425 1.00 83.94 83 LEU A N 1
ATOM 658 C CA . LEU A 1 83 ? -13.117 -0.611 15.407 1.00 83.94 83 LEU A CA 1
ATOM 659 C C . LEU A 1 83 ? -13.118 -1.430 14.121 1.00 83.94 83 LEU A C 1
ATOM 661 O O . LEU A 1 83 ? -14.110 -2.093 13.813 1.00 83.94 83 LEU A O 1
ATOM 665 N N . VAL A 1 84 ? -12.004 -1.377 13.398 1.00 88.50 84 VAL A N 1
ATOM 666 C CA . VAL A 1 84 ? -11.758 -2.188 12.207 1.00 88.50 84 VAL A CA 1
ATOM 667 C C . VAL A 1 84 ? -10.362 -2.774 12.302 1.00 88.50 84 VAL A C 1
ATOM 669 O O . VAL A 1 84 ? -9.417 -2.071 12.661 1.00 88.50 84 VAL A O 1
ATOM 672 N N . GLN A 1 85 ? -10.229 -4.054 11.967 1.00 91.75 85 GLN A N 1
ATOM 673 C CA . GLN A 1 85 ? -8.931 -4.713 11.879 1.00 91.75 85 GLN A CA 1
ATOM 674 C C . GLN A 1 85 ? -8.644 -5.120 10.437 1.00 91.75 85 GLN A C 1
ATOM 676 O O . GLN A 1 85 ? -9.369 -5.922 9.856 1.00 91.75 85 GLN A O 1
ATOM 681 N N . LEU A 1 86 ? -7.555 -4.599 9.876 1.00 92.88 86 LEU A N 1
ATOM 682 C CA . LEU A 1 86 ? -7.043 -5.003 8.572 1.00 92.88 86 LEU A CA 1
ATOM 683 C C . LEU A 1 86 ? -5.733 -5.770 8.759 1.00 92.88 86 LEU A C 1
ATOM 685 O O . LEU A 1 86 ? -4.786 -5.260 9.351 1.00 92.88 86 LEU A O 1
ATOM 689 N N . GLU A 1 87 ? -5.683 -6.993 8.245 1.00 94.19 87 GLU A N 1
ATOM 690 C CA . GLU A 1 87 ? -4.470 -7.803 8.169 1.00 94.19 87 GLU A CA 1
ATOM 691 C C . GLU A 1 87 ? -4.121 -8.035 6.698 1.00 94.19 87 GLU A C 1
ATOM 693 O O . GLU A 1 87 ? -4.916 -8.603 5.942 1.00 94.19 87 GLU A O 1
ATOM 698 N N . LEU A 1 88 ? -2.916 -7.625 6.308 1.00 93.94 88 LEU A N 1
ATOM 699 C CA . LEU A 1 88 ? -2.369 -7.839 4.975 1.00 93.94 88 LEU A CA 1
ATOM 700 C C . LEU A 1 88 ? -1.052 -8.608 5.078 1.00 93.94 88 LEU A C 1
ATOM 702 O O . LEU A 1 88 ? -0.208 -8.300 5.918 1.00 93.94 88 LEU A O 1
ATOM 706 N N . ILE A 1 89 ? -0.861 -9.582 4.192 1.00 92.81 89 ILE A N 1
ATOM 707 C CA . ILE A 1 89 ? 0.467 -10.112 3.870 1.00 92.81 89 ILE A CA 1
ATOM 708 C C . ILE A 1 89 ? 0.743 -9.719 2.431 1.00 92.81 89 ILE A C 1
ATOM 710 O O . ILE A 1 89 ? 0.018 -10.139 1.525 1.00 92.81 89 ILE A O 1
ATOM 714 N N . LEU A 1 90 ? 1.779 -8.907 2.255 1.00 92.31 90 LEU A N 1
ATOM 715 C CA . LEU A 1 90 ? 2.176 -8.355 0.973 1.00 92.31 90 LEU A CA 1
ATOM 716 C C . LEU A 1 90 ? 3.566 -8.865 0.594 1.00 92.31 90 LEU A C 1
ATOM 718 O O . LEU A 1 90 ? 4.453 -8.971 1.440 1.00 92.31 90 LEU A O 1
ATOM 722 N N . ASP A 1 91 ? 3.728 -9.175 -0.681 1.00 91.38 91 ASP A N 1
ATOM 723 C CA . ASP A 1 91 ? 4.988 -9.493 -1.332 1.00 91.38 91 ASP A CA 1
ATOM 724 C C . ASP A 1 91 ? 5.412 -8.275 -2.153 1.00 91.38 91 ASP A C 1
ATOM 726 O O . ASP A 1 91 ? 4.681 -7.889 -3.067 1.00 91.38 91 ASP A O 1
ATOM 730 N N . PRO A 1 92 ? 6.531 -7.629 -1.803 1.00 87.62 92 PRO A N 1
ATOM 731 C CA . PRO A 1 92 ? 7.036 -6.462 -2.520 1.00 87.62 92 PRO A CA 1
ATOM 732 C C . PRO A 1 92 ? 7.519 -6.804 -3.937 1.00 87.62 92 PRO A C 1
ATOM 734 O O . PRO A 1 92 ? 7.749 -5.889 -4.712 1.00 87.62 92 PRO A O 1
ATOM 737 N N . GLU A 1 93 ? 7.693 -8.086 -4.291 1.00 87.38 93 GLU A N 1
ATOM 738 C CA . GLU A 1 93 ? 8.334 -8.501 -5.544 1.00 87.38 93 GLU A CA 1
ATOM 739 C C . GLU A 1 93 ? 9.732 -7.848 -5.700 1.00 87.38 93 GLU A C 1
ATOM 741 O O . GLU A 1 93 ? 10.029 -7.240 -6.723 1.00 87.38 93 GLU A O 1
ATOM 746 N N . GLU A 1 94 ? 10.606 -7.966 -4.685 1.00 82.38 94 GLU A N 1
ATOM 747 C CA . GLU A 1 94 ? 11.894 -7.231 -4.583 1.00 82.38 94 GLU A CA 1
ATOM 748 C C . GLU A 1 94 ? 12.776 -7.316 -5.846 1.00 82.38 94 GLU A C 1
ATOM 750 O O . GLU A 1 94 ? 13.474 -6.366 -6.191 1.00 82.38 94 GLU A O 1
ATOM 755 N N . ASN A 1 95 ? 12.705 -8.435 -6.571 1.00 81.00 95 ASN A N 1
ATOM 756 C CA . ASN A 1 95 ? 13.484 -8.688 -7.789 1.00 81.00 95 ASN A CA 1
ATOM 757 C C . ASN A 1 95 ? 12.952 -7.967 -9.043 1.00 81.00 95 ASN A C 1
ATOM 759 O O . ASN A 1 95 ? 13.604 -7.994 -10.083 1.00 81.00 95 ASN A O 1
ATOM 763 N N . GLU A 1 96 ? 11.761 -7.372 -8.972 1.00 77.56 96 GLU A N 1
ATOM 764 C CA . GLU A 1 96 ? 11.120 -6.642 -10.074 1.00 77.56 96 GLU A CA 1
ATOM 765 C C . GLU A 1 96 ? 11.321 -5.121 -9.956 1.00 77.56 96 GLU A C 1
ATOM 767 O O . GLU A 1 96 ? 10.913 -4.377 -10.850 1.00 77.56 96 GLU A O 1
ATOM 772 N N . TYR A 1 97 ? 11.974 -4.649 -8.888 1.00 75.75 97 TYR A N 1
ATOM 773 C CA . TYR A 1 97 ? 12.339 -3.244 -8.752 1.00 75.75 97 TYR A CA 1
ATOM 774 C C . TYR A 1 97 ? 13.411 -2.854 -9.770 1.00 75.75 97 TYR A C 1
ATOM 776 O O . TYR A 1 97 ? 14.395 -3.559 -10.001 1.00 75.75 97 TYR A O 1
ATOM 784 N N . ILE A 1 98 ? 13.236 -1.673 -10.349 1.00 69.81 98 ILE A N 1
ATOM 785 C CA . ILE A 1 98 ? 14.226 -1.049 -11.221 1.00 69.81 98 ILE A CA 1
ATOM 786 C C . ILE A 1 98 ? 15.288 -0.393 -10.344 1.00 69.81 98 ILE A C 1
ATOM 788 O O . ILE A 1 98 ? 14.956 0.405 -9.477 1.00 69.81 98 ILE A O 1
ATOM 792 N N . LEU A 1 99 ? 16.564 -0.698 -10.571 1.00 62.34 99 LEU A N 1
ATOM 793 C CA . LEU A 1 99 ? 17.674 -0.057 -9.865 1.00 62.34 99 LEU A CA 1
ATOM 794 C C . LEU A 1 99 ? 18.288 1.060 -10.723 1.00 62.34 99 LEU A C 1
ATOM 796 O O . LEU A 1 99 ? 18.478 0.826 -11.915 1.00 62.34 99 LEU A O 1
ATOM 800 N N . PRO A 1 100 ? 18.664 2.215 -10.136 1.00 59.12 100 PRO A N 1
ATOM 801 C CA . PRO A 1 100 ? 18.652 2.511 -8.701 1.00 59.12 100 PRO A CA 1
ATOM 802 C C . PRO A 1 100 ? 17.268 2.960 -8.193 1.00 59.12 100 PRO A C 1
ATOM 804 O O . PRO A 1 100 ? 16.626 3.810 -8.796 1.00 59.12 100 PRO A O 1
ATOM 807 N N . ASN A 1 101 ? 16.838 2.403 -7.056 1.00 60.31 101 ASN A N 1
ATOM 80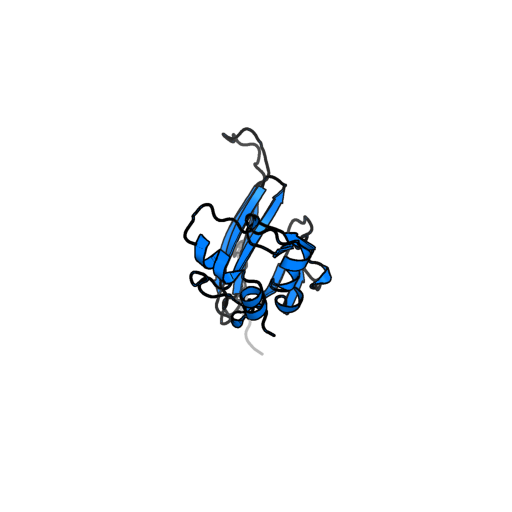8 C CA . ASN A 1 101 ? 15.593 2.754 -6.352 1.00 60.31 101 ASN A CA 1
ATOM 809 C C . ASN A 1 101 ? 15.894 3.230 -4.917 1.00 60.31 101 ASN A C 1
ATOM 811 O O . ASN A 1 101 ? 15.348 2.696 -3.955 1.00 60.31 101 ASN A O 1
ATOM 815 N N . ASP A 1 102 ? 16.879 4.125 -4.757 1.00 61.75 102 ASP A N 1
ATOM 816 C CA . ASP A 1 102 ? 17.310 4.751 -3.487 1.00 61.75 102 ASP A CA 1
ATOM 817 C C . ASP A 1 102 ? 17.487 3.814 -2.263 1.00 61.75 102 ASP A C 1
ATOM 819 O O . ASP A 1 102 ? 17.596 4.262 -1.125 1.00 61.75 102 ASP A O 1
ATOM 823 N N . GLY A 1 103 ? 17.544 2.496 -2.480 1.00 64.75 103 GLY A N 1
ATOM 824 C CA . GLY A 1 103 ? 17.579 1.466 -1.443 1.00 64.75 103 GLY A CA 1
ATOM 825 C C . GLY A 1 103 ? 16.248 1.173 -0.733 1.00 64.75 103 GLY A C 1
ATOM 826 O O . GLY A 1 103 ? 16.253 0.377 0.205 1.00 64.75 103 GLY A O 1
ATOM 827 N N . PHE A 1 104 ? 15.114 1.759 -1.138 1.00 70.25 104 PHE A N 1
ATOM 828 C CA . PHE A 1 104 ? 13.838 1.590 -0.428 1.00 70.25 104 PHE A CA 1
ATOM 829 C C . PHE A 1 104 ? 12.968 0.489 -1.034 1.00 70.25 104 PHE A C 1
ATOM 831 O O . PHE A 1 104 ? 12.320 0.674 -2.061 1.00 70.25 104 PHE A O 1
ATOM 838 N N . ILE A 1 105 ? 12.893 -0.649 -0.347 1.00 81.00 105 ILE A N 1
ATOM 839 C CA . ILE A 1 105 ? 11.988 -1.749 -0.691 1.00 81.00 105 ILE A CA 1
ATOM 840 C C . ILE A 1 105 ? 10.882 -1.813 0.362 1.00 81.00 105 ILE A C 1
ATOM 842 O O . ILE A 1 105 ? 11.153 -1.843 1.566 1.00 81.00 105 ILE A O 1
ATOM 846 N N . GLY A 1 106 ? 9.626 -1.805 -0.081 1.00 86.25 106 GLY A N 1
ATOM 847 C CA . GLY A 1 106 ? 8.475 -1.781 0.812 1.00 86.25 106 GLY A CA 1
ATOM 848 C C . GLY A 1 106 ? 7.256 -1.128 0.186 1.00 86.25 106 GLY A C 1
ATOM 849 O O . GLY A 1 106 ? 7.171 -0.960 -1.029 1.00 86.25 106 GLY A O 1
ATOM 850 N N . PHE A 1 107 ? 6.308 -0.754 1.037 1.00 88.44 107 PHE A N 1
ATOM 851 C CA . PHE A 1 107 ? 5.037 -0.184 0.612 1.00 88.44 107 PHE A CA 1
ATOM 852 C C . PHE A 1 107 ? 4.865 1.213 1.187 1.00 88.44 107 PHE A C 1
ATOM 854 O O . PHE A 1 107 ? 5.052 1.445 2.382 1.00 88.44 107 PHE A O 1
ATOM 861 N N . PHE A 1 108 ? 4.456 2.137 0.329 1.00 87.94 108 PHE A N 1
ATOM 862 C CA . PHE A 1 108 ? 3.985 3.444 0.749 1.00 87.94 108 PHE A CA 1
ATOM 863 C C . PHE A 1 108 ? 2.474 3.374 0.979 1.00 87.94 108 PHE A C 1
ATOM 865 O O . PHE A 1 108 ? 1.721 3.009 0.075 1.00 87.94 108 PHE A O 1
ATOM 872 N N . ILE A 1 109 ? 2.033 3.676 2.198 1.00 89.75 109 ILE A N 1
ATOM 873 C CA . ILE A 1 109 ? 0.633 3.587 2.601 1.00 89.75 109 ILE A CA 1
ATOM 874 C C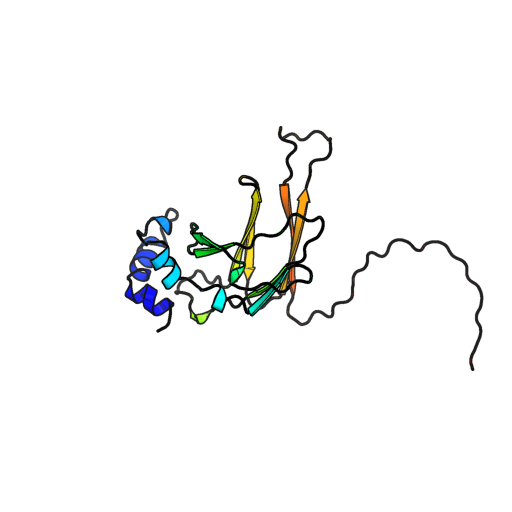 . ILE A 1 109 ? 0.059 4.990 2.693 1.00 89.75 109 ILE A C 1
ATOM 876 O O . ILE A 1 109 ? 0.492 5.802 3.506 1.00 89.75 109 ILE A O 1
ATOM 880 N N . LEU A 1 110 ? -0.953 5.241 1.867 1.00 87.75 110 LEU A N 1
ATOM 881 C CA . LEU A 1 110 ? -1.776 6.438 1.919 1.00 87.75 110 LEU A CA 1
ATOM 882 C C . LEU A 1 110 ? -3.061 6.122 2.676 1.00 87.75 110 LEU A C 1
ATOM 884 O O . LEU A 1 110 ? -3.807 5.214 2.311 1.00 87.75 110 LEU A O 1
ATOM 888 N N . LEU A 1 111 ? -3.329 6.898 3.715 1.00 85.62 111 LEU A N 1
ATOM 889 C CA . LEU A 1 111 ? -4.570 6.855 4.462 1.00 85.62 111 LEU A CA 1
ATOM 890 C C . LEU A 1 111 ? -5.416 8.064 4.095 1.00 85.62 111 LEU A C 1
ATOM 892 O O . LEU A 1 111 ? -4.944 9.198 4.140 1.00 85.62 111 LEU A O 1
ATOM 896 N N . ASN A 1 112 ? -6.675 7.822 3.759 1.00 80.75 112 ASN A N 1
ATOM 897 C CA . ASN A 1 112 ? -7.590 8.867 3.338 1.00 80.75 112 ASN A CA 1
ATOM 898 C C . ASN A 1 112 ? -8.892 8.725 4.129 1.00 80.75 112 ASN A C 1
ATOM 900 O O . ASN A 1 112 ? -9.620 7.752 3.939 1.00 80.75 112 ASN A O 1
ATOM 904 N N . TYR A 1 113 ? -9.156 9.659 5.044 1.00 71.25 113 TYR A N 1
ATOM 905 C CA . TYR A 1 113 ? -10.415 9.698 5.798 1.00 71.25 113 TYR A CA 1
ATOM 906 C C . TYR A 1 113 ? -11.444 10.607 5.115 1.00 71.25 113 TYR A C 1
ATOM 908 O O . TYR A 1 113 ? -12.637 10.311 5.089 1.00 71.25 113 TYR A O 1
ATOM 916 N N . SER A 1 114 ? -10.983 11.703 4.509 1.00 64.69 114 SER A N 1
ATOM 917 C CA . SER A 1 114 ? -11.796 12.609 3.694 1.00 64.69 114 SER A CA 1
ATOM 918 C C . SER A 1 114 ? -10.923 13.277 2.634 1.00 64.69 114 SER A C 1
ATOM 920 O O . SER A 1 114 ? -9.705 13.267 2.749 1.00 64.69 114 SER A O 1
ATOM 922 N N . SER A 1 115 ? -11.515 13.945 1.638 1.00 60.78 115 SER A N 1
ATOM 923 C CA . SER A 1 115 ? -10.766 14.605 0.551 1.00 60.78 115 SER A CA 1
ATOM 924 C C . SER A 1 115 ? -9.631 15.537 1.011 1.00 60.78 115 SER A C 1
ATOM 926 O O . SER A 1 115 ? -8.707 15.775 0.230 1.00 60.78 115 SER A O 1
ATOM 928 N N . ILE A 1 116 ? -9.700 16.030 2.252 1.00 58.34 116 ILE A N 1
ATOM 929 C CA . ILE A 1 116 ? -8.776 16.981 2.880 1.00 58.34 116 ILE A CA 1
ATOM 930 C C . ILE A 1 116 ? -7.885 16.308 3.941 1.00 58.34 116 ILE A C 1
ATOM 932 O O . ILE A 1 116 ? -6.789 16.792 4.204 1.00 58.34 116 ILE A O 1
ATOM 936 N N . ASP A 1 117 ? -8.325 15.197 4.535 1.00 61.91 117 ASP A N 1
ATOM 937 C CA . ASP A 1 117 ? -7.653 14.559 5.668 1.00 61.91 117 ASP A CA 1
ATOM 938 C C . ASP A 1 117 ? -6.919 13.292 5.225 1.00 61.91 117 ASP A C 1
ATOM 940 O O . ASP A 1 117 ? -7.521 12.230 5.009 1.00 61.91 117 ASP A O 1
ATOM 944 N N . ARG A 1 118 ? -5.609 13.460 5.029 1.00 72.19 118 ARG A N 1
ATOM 945 C CA . ARG A 1 118 ? -4.705 12.457 4.474 1.00 72.19 118 ARG A CA 1
ATOM 946 C C . ARG A 1 118 ? -3.518 12.260 5.402 1.00 72.19 118 ARG A C 1
ATOM 948 O O . ARG A 1 118 ? -2.884 13.227 5.813 1.00 72.19 118 ARG A O 1
ATOM 955 N N . GLY A 1 119 ? -3.210 11.003 5.685 1.00 78.94 119 GLY A N 1
ATOM 956 C CA . GLY A 1 119 ? -1.969 10.596 6.331 1.00 78.94 119 GLY A CA 1
ATOM 957 C C . GLY A 1 119 ? -1.167 9.709 5.393 1.00 78.94 119 GLY A C 1
ATOM 958 O O . GLY A 1 119 ? -1.740 9.030 4.541 1.00 78.94 119 GLY A O 1
ATOM 959 N N . ASP A 1 120 ? 0.147 9.688 5.557 1.00 85.12 120 ASP A N 1
ATOM 960 C CA . ASP A 1 120 ? 1.007 8.759 4.841 1.00 85.12 120 ASP A CA 1
ATOM 961 C C . ASP A 1 120 ? 2.114 8.206 5.736 1.00 85.12 120 ASP A C 1
ATOM 963 O O . ASP A 1 120 ? 2.466 8.789 6.764 1.00 85.12 120 ASP A O 1
ATOM 967 N N . PHE A 1 121 ? 2.585 7.010 5.397 1.00 85.25 121 PHE A N 1
ATOM 968 C CA . PHE A 1 121 ? 3.747 6.395 6.024 1.00 85.25 121 PHE A CA 1
ATOM 969 C C . PHE A 1 121 ? 4.311 5.288 5.132 1.00 85.25 121 PHE A C 1
ATOM 971 O O . PHE A 1 121 ? 3.620 4.714 4.290 1.00 85.25 121 PHE A O 1
ATOM 978 N N . PHE A 1 122 ? 5.580 4.954 5.347 1.00 85.25 122 PHE A N 1
ATOM 979 C CA . PHE A 1 122 ? 6.255 3.859 4.661 1.00 85.25 122 PHE A CA 1
ATOM 980 C C . PHE A 1 122 ? 6.379 2.638 5.576 1.00 85.25 122 PHE A C 1
ATOM 982 O O . PHE A 1 122 ? 6.690 2.772 6.761 1.00 85.25 122 PHE A O 1
ATOM 989 N N . ILE A 1 123 ? 6.173 1.444 5.020 1.00 85.81 123 ILE A N 1
ATOM 990 C CA . ILE A 1 123 ? 6.444 0.169 5.690 1.00 85.81 123 ILE A CA 1
ATOM 991 C C . ILE A 1 123 ? 7.501 -0.617 4.917 1.00 85.81 123 ILE A C 1
ATOM 993 O O . ILE A 1 123 ? 7.326 -0.941 3.745 1.00 85.81 123 ILE A O 1
ATOM 997 N N . GLY A 1 124 ? 8.600 -0.936 5.598 1.00 82.38 124 GLY A N 1
ATOM 998 C CA . GLY A 1 124 ? 9.659 -1.780 5.047 1.00 82.38 124 GLY A CA 1
ATOM 999 C C . GLY A 1 124 ? 9.271 -3.259 4.988 1.00 82.38 124 GLY A C 1
ATOM 1000 O O . GLY A 1 124 ? 8.333 -3.708 5.661 1.00 82.38 124 GLY A O 1
ATOM 1001 N N . THR A 1 125 ? 10.021 -4.020 4.193 1.00 82.12 125 THR A N 1
ATOM 1002 C CA . THR A 1 125 ? 9.857 -5.473 4.032 1.00 82.12 125 THR A CA 1
ATOM 1003 C C . THR A 1 125 ? 10.507 -6.249 5.184 1.00 82.12 125 THR A C 1
ATOM 1005 O O . THR A 1 125 ? 11.249 -5.696 5.993 1.00 82.12 125 THR A O 1
ATOM 1008 N N . GLY A 1 126 ? 10.175 -7.537 5.328 1.00 80.06 126 GLY A N 1
ATOM 1009 C CA . GLY A 1 126 ? 10.797 -8.427 6.324 1.00 80.06 126 GLY A CA 1
ATOM 1010 C C . GLY A 1 126 ? 10.273 -8.321 7.765 1.00 80.06 126 GLY A C 1
ATOM 1011 O O . GLY A 1 126 ? 10.593 -9.180 8.589 1.00 80.06 126 GLY A O 1
ATOM 1012 N N . PHE A 1 127 ? 9.419 -7.340 8.074 1.00 81.06 127 PHE A N 1
ATOM 1013 C CA . PHE A 1 127 ? 8.836 -7.144 9.408 1.00 81.06 127 PHE A CA 1
ATOM 1014 C C . PHE A 1 127 ? 7.306 -7.219 9.397 1.00 81.06 127 PHE A C 1
ATOM 1016 O O . PHE A 1 127 ? 6.642 -6.858 8.426 1.00 81.06 127 PHE A O 1
ATOM 1023 N N . HIS A 1 128 ? 6.730 -7.643 10.521 1.00 83.06 128 HIS A N 1
ATOM 1024 C CA . HIS A 1 128 ? 5.314 -7.450 10.805 1.00 83.06 128 HIS A CA 1
ATOM 1025 C C . HIS A 1 128 ? 5.118 -6.045 11.383 1.00 83.06 128 HIS A C 1
ATOM 1027 O O . HIS A 1 128 ? 5.582 -5.744 12.487 1.00 83.06 128 HIS A O 1
ATOM 1033 N N . ASN A 1 129 ? 4.451 -5.190 10.608 1.00 86.44 129 ASN A N 1
ATOM 1034 C CA . ASN A 1 129 ? 4.177 -3.798 10.944 1.00 86.44 129 ASN A CA 1
ATOM 1035 C C . ASN A 1 129 ? 2.762 -3.684 11.535 1.00 86.44 129 ASN A C 1
ATOM 1037 O O . ASN A 1 129 ? 1.778 -3.906 10.833 1.00 86.44 129 ASN A O 1
ATOM 1041 N N . ILE A 1 130 ? 2.656 -3.331 12.816 1.00 88.38 130 ILE A N 1
ATOM 1042 C CA . ILE A 1 130 ? 1.384 -3.049 13.488 1.00 88.38 130 ILE A CA 1
ATOM 1043 C C . ILE A 1 130 ? 1.203 -1.537 13.525 1.00 88.38 130 ILE A C 1
ATOM 1045 O O . ILE A 1 130 ? 1.978 -0.830 14.170 1.00 88.38 130 ILE A O 1
ATOM 1049 N N . VAL A 1 131 ? 0.165 -1.049 12.854 1.00 88.00 131 VAL A N 1
ATOM 1050 C CA . VAL A 1 131 ? -0.162 0.376 12.787 1.00 88.00 131 VAL A CA 1
ATOM 1051 C C . VAL A 1 131 ? -1.474 0.611 13.519 1.00 88.00 131 VAL A C 1
ATOM 1053 O O . VAL A 1 131 ? -2.476 -0.040 13.227 1.00 88.00 131 VAL A O 1
ATOM 1056 N N . ARG A 1 132 ? -1.469 1.525 14.492 1.00 88.38 132 ARG A N 1
ATOM 1057 C CA . ARG A 1 132 ? -2.682 1.961 15.195 1.00 88.38 132 ARG A CA 1
ATOM 1058 C C . ARG A 1 132 ? -3.075 3.339 14.701 1.00 88.38 132 ARG A C 1
ATOM 1060 O O . ARG A 1 132 ? -2.243 4.244 14.687 1.00 88.38 132 ARG A O 1
ATOM 1067 N N . LEU A 1 133 ? -4.332 3.458 14.296 1.00 85.19 133 LEU A N 1
ATOM 1068 C CA . LEU A 1 133 ? -4.917 4.677 13.761 1.00 85.19 133 LEU A CA 1
ATOM 1069 C C . LEU A 1 133 ? -6.076 5.105 14.657 1.00 85.19 133 LEU A C 1
ATOM 1071 O O . LEU A 1 133 ? -6.878 4.260 15.061 1.00 85.19 133 LEU A O 1
ATOM 1075 N N . SER A 1 134 ? -6.191 6.403 14.909 1.00 82.25 134 SER A N 1
ATOM 1076 C CA . SER A 1 134 ? -7.348 7.001 15.568 1.00 82.25 134 SER A CA 1
ATOM 1077 C C . SER A 1 134 ? -7.905 8.149 14.741 1.00 82.25 134 SER A C 1
ATOM 1079 O O . SER A 1 134 ? -7.205 8.779 13.951 1.00 82.25 134 SER A O 1
ATOM 1081 N N . VAL A 1 135 ? -9.196 8.413 14.918 1.00 77.75 135 VAL A N 1
ATOM 1082 C CA . VAL A 1 135 ? -9.839 9.620 14.404 1.00 77.75 135 VAL A CA 1
ATOM 1083 C C . VAL A 1 135 ? -10.102 10.521 15.599 1.00 77.75 135 VAL A C 1
ATOM 1085 O O . VAL A 1 135 ? -10.912 10.198 16.470 1.00 77.75 135 VAL A O 1
ATOM 1088 N N . VAL A 1 136 ? -9.402 11.647 15.660 1.00 72.44 136 VAL A N 1
ATOM 1089 C CA . VAL A 1 136 ? -9.581 12.637 16.718 1.00 72.44 136 VAL A CA 1
ATOM 1090 C C . VAL A 1 136 ? -10.748 13.529 16.327 1.00 72.44 136 VAL A C 1
ATOM 1092 O O . VAL A 1 136 ? -10.639 14.297 15.379 1.00 72.44 136 VAL A O 1
ATOM 1095 N N . VAL A 1 137 ? -11.866 13.433 17.047 1.00 65.75 137 VAL A N 1
ATOM 1096 C CA . VAL A 1 137 ? -12.984 14.378 16.920 1.00 65.75 137 VAL A CA 1
ATOM 1097 C C . VAL A 1 137 ? -12.789 15.472 17.972 1.00 65.75 137 VAL A C 1
ATOM 1099 O O . VAL A 1 137 ? -12.783 15.149 19.161 1.00 65.75 137 VAL A O 1
ATOM 1102 N N . PRO A 1 138 ? -12.603 16.748 17.594 1.00 58.97 138 PRO A N 1
ATOM 1103 C CA . PRO A 1 138 ? -12.389 17.811 18.565 1.00 58.97 138 PRO A CA 1
ATOM 1104 C C . PRO A 1 138 ? -13.632 17.976 19.444 1.00 58.97 138 PRO A C 1
ATOM 1106 O O . PRO A 1 138 ? -14.711 18.340 18.981 1.00 58.97 138 PRO A O 1
ATOM 1109 N N . SER A 1 139 ? -13.475 17.691 20.734 1.00 52.59 139 SER A N 1
ATOM 1110 C CA . SER A 1 139 ? -14.500 17.895 21.753 1.00 52.59 139 SER A CA 1
ATOM 1111 C C . SER A 1 139 ? -14.431 19.331 22.271 1.00 52.59 139 SER A C 1
ATOM 1113 O O . SER A 1 139 ? -13.438 19.676 22.901 1.00 52.59 139 SER A O 1
ATOM 1115 N N . ASN A 1 140 ? -15.468 20.137 22.002 1.00 55.41 140 ASN A N 1
ATOM 1116 C CA . ASN A 1 140 ? -15.831 21.434 22.613 1.00 55.41 140 ASN A CA 1
ATOM 1117 C C . ASN A 1 140 ? -14.825 22.060 23.604 1.00 55.41 140 ASN A C 1
ATOM 1119 O O . ASN A 1 140 ? -15.124 22.266 24.779 1.00 55.41 140 ASN A O 1
ATOM 1123 N N . GLY A 1 141 ? -13.645 22.414 23.112 1.00 48.88 141 GLY A N 1
ATOM 1124 C CA . GLY A 1 141 ? -12.588 23.059 23.870 1.00 48.88 141 GLY A CA 1
ATOM 1125 C C . GLY A 1 141 ? -11.739 23.826 22.878 1.00 48.88 141 GLY A C 1
ATOM 1126 O O . GLY A 1 141 ? -11.213 23.227 21.948 1.00 48.88 141 GLY A O 1
ATOM 1127 N N . ILE A 1 142 ? -11.732 25.148 23.044 1.00 50.44 142 ILE A N 1
ATOM 1128 C CA . ILE A 1 142 ? -11.092 26.191 22.230 1.00 50.44 142 ILE A CA 1
ATOM 1129 C C . ILE A 1 142 ? -9.957 25.632 21.354 1.00 50.44 142 ILE A C 1
ATOM 1131 O O . ILE A 1 142 ? -8.815 25.502 21.787 1.00 50.44 142 ILE A O 1
ATOM 1135 N N . SER A 1 143 ? -10.303 25.290 20.112 1.00 43.62 143 SER A N 1
ATOM 1136 C CA . SER A 1 143 ? -9.341 25.038 19.047 1.00 43.62 143 SER A CA 1
ATOM 1137 C C . SER A 1 143 ? -8.950 26.395 18.478 1.00 43.62 143 SER A C 1
ATOM 1139 O O . SER A 1 143 ? -9.821 27.150 18.047 1.00 43.62 143 SER A O 1
ATOM 1141 N N . CYS A 1 144 ? -7.653 26.701 18.449 1.00 47.69 144 CYS A N 1
ATOM 1142 C CA . CYS A 1 144 ? -7.121 27.859 17.723 1.00 47.69 144 CYS A CA 1
ATOM 1143 C C . CYS A 1 144 ? -7.194 27.686 16.194 1.00 47.69 144 CYS A C 1
ATOM 1145 O O . CYS A 1 144 ? -6.634 28.499 15.467 1.00 47.69 144 CYS A O 1
ATOM 1147 N N . ASP A 1 145 ? -7.886 26.652 15.711 1.00 46.88 145 ASP A N 1
ATOM 1148 C CA . ASP A 1 145 ? -8.174 26.447 14.302 1.00 46.88 145 ASP A CA 1
ATOM 1149 C C . ASP A 1 145 ? -9.688 26.286 14.099 1.00 46.88 145 ASP A C 1
ATOM 1151 O O . ASP A 1 145 ? -10.336 25.417 14.696 1.00 46.88 145 ASP A O 1
ATOM 1155 N N . HIS A 1 146 ? -10.269 27.177 13.298 1.00 44.12 146 HIS A N 1
ATOM 1156 C CA . HIS A 1 146 ? -11.705 27.477 13.204 1.00 44.12 146 HIS A CA 1
ATOM 1157 C C . HIS A 1 146 ? -12.571 26.393 12.539 1.00 44.12 146 HIS A C 1
ATOM 1159 O O . HIS A 1 146 ? -13.653 26.680 12.028 1.00 44.12 146 HIS A O 1
ATOM 1165 N N . THR A 1 147 ? -12.159 25.128 12.554 1.00 49.09 147 THR A N 1
ATOM 1166 C CA . THR A 1 147 ? -12.998 24.044 12.045 1.00 49.09 147 THR A CA 1
ATOM 1167 C C . THR A 1 147 ? -12.922 22.850 12.987 1.00 49.09 147 THR A C 1
ATOM 1169 O O . THR A 1 147 ? -11.913 22.159 13.037 1.00 49.09 147 THR A O 1
ATOM 1172 N N . GLY A 1 148 ? -13.984 22.614 13.764 1.00 48.91 148 GLY A N 1
ATOM 1173 C CA . GLY A 1 148 ? -14.133 21.429 14.615 1.00 48.91 148 GLY A CA 1
ATOM 1174 C C . GLY A 1 148 ? -14.243 20.155 13.774 1.00 48.91 148 GLY A C 1
ATOM 1175 O O . GLY A 1 148 ? -15.331 19.615 13.601 1.00 48.91 148 GLY A O 1
ATOM 1176 N N . ARG A 1 149 ? -13.127 19.719 13.187 1.00 59.59 149 ARG A N 1
ATOM 1177 C CA . ARG A 1 149 ? -13.057 18.637 12.205 1.00 59.59 149 ARG A CA 1
ATOM 1178 C C . ARG A 1 149 ? -12.341 17.425 12.764 1.00 59.59 149 ARG A C 1
ATOM 1180 O O . ARG A 1 149 ? -11.334 17.547 13.452 1.00 59.59 149 ARG A O 1
ATOM 1187 N N . SER A 1 150 ? -12.880 16.260 12.428 1.00 62.50 150 SER A N 1
ATOM 1188 C CA . SER A 1 150 ? -12.240 14.976 12.668 1.00 62.50 150 SER A CA 1
ATOM 1189 C C . SER A 1 150 ? -10.933 14.881 11.881 1.00 62.50 150 SER A C 1
ATOM 1191 O O . SER A 1 150 ? -10.952 15.150 10.681 1.00 62.50 150 SER A O 1
ATOM 1193 N N . GLN A 1 151 ? -9.841 14.503 12.546 1.00 69.69 151 GLN A N 1
ATOM 1194 C CA . GLN A 1 151 ? -8.527 14.306 11.931 1.00 69.69 151 GLN A CA 1
ATOM 1195 C C . GLN A 1 151 ? -8.048 12.865 12.133 1.00 69.69 151 GLN A C 1
ATOM 1197 O O . GLN A 1 151 ? -8.063 12.357 13.258 1.00 69.69 151 GLN A O 1
ATOM 1202 N N . LEU A 1 152 ? -7.603 12.214 11.062 1.00 75.25 152 LEU A N 1
ATOM 1203 C CA . LEU A 1 152 ? -6.981 10.903 11.088 1.00 75.25 152 LEU A CA 1
ATOM 1204 C C . LEU A 1 152 ? -5.544 11.028 11.587 1.00 75.25 152 LEU A C 1
ATOM 1206 O O . LEU A 1 152 ? -4.742 11.812 11.081 1.00 75.25 152 LEU A O 1
ATOM 1210 N N . ARG A 1 153 ? -5.204 10.214 12.580 1.00 78.88 153 ARG A N 1
ATOM 1211 C CA . ARG A 1 153 ? -3.897 10.215 13.220 1.00 78.88 153 ARG A CA 1
ATOM 1212 C C . ARG A 1 153 ? -3.317 8.811 13.241 1.00 78.88 153 ARG A C 1
ATOM 1214 O O . ARG A 1 153 ? -3.990 7.853 13.613 1.00 78.88 153 ARG A O 1
ATOM 1221 N N . VAL A 1 154 ? -2.039 8.707 12.887 1.00 82.00 154 VAL A N 1
ATOM 1222 C CA . VAL A 1 154 ? -1.234 7.522 13.187 1.00 82.00 154 VAL A CA 1
ATOM 1223 C C . VAL A 1 154 ? -0.763 7.639 14.634 1.00 82.00 154 VAL A C 1
ATOM 1225 O O . VAL A 1 154 ? 0.048 8.505 14.959 1.00 82.00 154 VAL A O 1
ATOM 1228 N N . ASP A 1 155 ? -1.288 6.794 15.516 1.00 84.25 155 ASP A N 1
ATOM 1229 C CA . ASP A 1 155 ? -0.939 6.822 16.939 1.00 84.25 155 ASP A CA 1
ATOM 1230 C C . ASP A 1 155 ? 0.389 6.115 17.204 1.00 84.25 155 ASP A C 1
ATOM 1232 O O . ASP A 1 155 ? 1.181 6.548 18.039 1.00 84.25 155 ASP A O 1
ATOM 1236 N N . SER A 1 156 ? 0.630 5.005 16.502 1.00 85.31 156 SER A N 1
ATOM 1237 C CA . SER A 1 156 ? 1.853 4.218 16.650 1.00 85.31 156 SER A CA 1
ATOM 1238 C C . SER A 1 156 ? 2.108 3.325 15.442 1.00 85.31 156 SER A C 1
ATOM 1240 O O . SER A 1 156 ? 1.174 2.706 14.929 1.00 85.31 156 SER A O 1
ATOM 1242 N N . ILE A 1 157 ? 3.383 3.166 15.085 1.00 84.62 157 ILE A N 1
ATOM 1243 C CA . ILE A 1 157 ? 3.877 2.127 14.177 1.00 84.62 157 ILE A CA 1
ATOM 1244 C C . ILE A 1 157 ? 4.842 1.254 14.980 1.00 84.62 157 ILE A C 1
ATOM 1246 O O . ILE A 1 157 ? 5.806 1.753 15.555 1.00 84.62 157 ILE A O 1
ATOM 1250 N N . THR A 1 158 ? 4.574 -0.045 15.065 1.00 85.62 158 THR A N 1
ATOM 1251 C CA . THR A 1 158 ? 5.439 -1.011 15.753 1.00 85.62 158 THR A CA 1
ATOM 1252 C C . THR A 1 158 ? 5.886 -2.077 14.772 1.00 85.62 158 THR A C 1
ATOM 1254 O O . THR A 1 158 ? 5.058 -2.761 14.175 1.00 85.62 158 THR A O 1
ATOM 1257 N N . GLN A 1 159 ? 7.198 -2.235 14.621 1.00 82.38 159 GLN A N 1
ATOM 1258 C CA . GLN A 1 159 ? 7.791 -3.257 13.765 1.00 82.38 159 GLN A CA 1
ATOM 1259 C C . GLN A 1 159 ? 8.250 -4.429 14.620 1.00 82.38 159 GLN A C 1
ATOM 1261 O O . GLN A 1 159 ? 8.937 -4.248 15.625 1.00 82.38 159 GLN A O 1
ATOM 1266 N N . THR A 1 160 ? 7.864 -5.639 14.231 1.00 75.69 160 THR A N 1
ATOM 1267 C CA . THR A 1 160 ? 8.261 -6.862 14.929 1.00 75.69 160 THR A CA 1
ATOM 1268 C C . THR A 1 160 ? 8.808 -7.868 13.930 1.00 75.69 160 THR A C 1
ATOM 1270 O O . THR A 1 160 ? 8.251 -8.066 12.851 1.00 75.69 160 THR A O 1
ATOM 1273 N N . VAL A 1 161 ? 9.912 -8.525 14.277 1.00 69.81 161 VAL A N 1
ATOM 1274 C CA . VAL A 1 161 ? 10.280 -9.785 13.623 1.00 69.81 161 VAL A CA 1
ATOM 1275 C C . VAL A 1 161 ? 9.280 -10.851 14.071 1.00 69.81 161 VAL A C 1
ATOM 1277 O O . VAL A 1 161 ? 8.727 -10.749 15.167 1.00 69.81 161 VAL A O 1
ATOM 1280 N N . LYS A 1 162 ? 9.033 -11.884 13.259 1.00 52.44 162 LYS A N 1
ATOM 1281 C CA . LYS A 1 162 ? 8.042 -12.957 13.508 1.00 52.44 162 LYS A CA 1
ATOM 1282 C C . LYS A 1 162 ? 8.365 -13.866 14.725 1.00 52.44 162 LYS A C 1
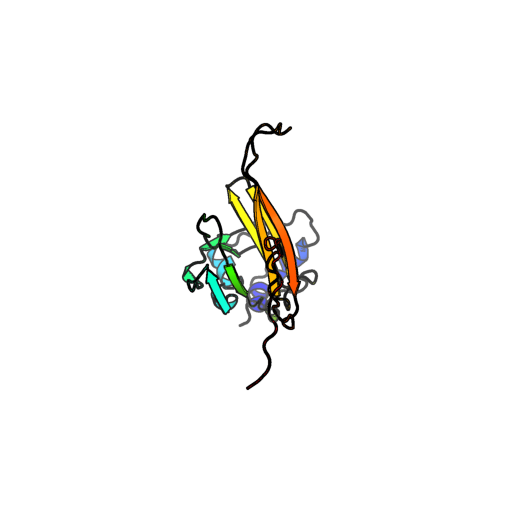ATOM 1284 O O . LYS A 1 162 ? 7.927 -15.009 14.780 1.00 52.44 162 LYS A O 1
ATOM 1289 N N . SER A 1 163 ? 9.104 -13.339 15.699 1.00 40.25 163 SER A N 1
ATOM 1290 C CA . SER A 1 163 ? 9.565 -13.944 16.950 1.00 40.25 163 SER A CA 1
ATOM 1291 C C . SER A 1 163 ? 8.993 -13.221 18.181 1.00 40.25 163 SER A C 1
ATOM 1293 O O . SER A 1 163 ? 9.649 -13.158 19.216 1.00 40.25 163 SER A O 1
ATOM 1295 N N . ALA A 1 164 ? 7.799 -12.631 18.091 1.00 41.62 164 ALA A N 1
ATOM 1296 C CA . ALA A 1 164 ? 7.123 -12.054 19.251 1.00 41.62 164 ALA A CA 1
ATOM 1297 C C . ALA A 1 164 ? 6.019 -13.004 19.732 1.00 41.62 164 ALA A C 1
ATOM 1299 O O . ALA A 1 164 ? 4.972 -13.151 19.100 1.00 41.62 164 ALA A O 1
ATOM 1300 N N . LEU A 1 165 ? 6.280 -13.665 20.861 1.00 37.81 165 LEU A N 1
ATOM 1301 C CA . LEU A 1 165 ? 5.277 -14.359 21.660 1.00 37.81 165 LEU A CA 1
ATOM 1302 C C . LEU A 1 165 ? 4.198 -13.326 22.038 1.00 37.81 165 LEU A C 1
ATOM 1304 O O . LEU A 1 165 ? 4.475 -12.384 22.780 1.00 37.81 165 LEU A O 1
ATOM 1308 N N . TYR A 1 166 ? 2.985 -13.458 21.497 1.00 39.91 166 TYR A N 1
ATOM 1309 C CA . TYR A 1 166 ? 1.858 -12.603 21.873 1.00 39.91 166 TYR A CA 1
ATOM 1310 C C . TYR A 1 166 ? 1.457 -12.922 23.319 1.00 39.91 166 TYR A C 1
ATOM 1312 O O . TYR A 1 166 ? 0.678 -13.837 23.570 1.00 39.91 166 TYR A O 1
ATOM 1320 N N . GLN A 1 167 ? 1.976 -12.164 24.283 1.00 39.53 167 GLN A N 1
ATOM 1321 C CA . GLN A 1 167 ? 1.363 -12.070 25.603 1.00 39.53 167 GLN A CA 1
ATOM 1322 C C . GLN A 1 167 ? 0.389 -10.892 25.558 1.00 39.53 167 GLN A C 1
ATOM 1324 O O . GLN A 1 167 ? 0.789 -9.754 25.310 1.00 39.53 167 GLN A O 1
ATOM 1329 N N . SER A 1 168 ? -0.910 -11.163 25.713 1.00 38.56 168 SER A N 1
ATOM 1330 C CA . SER A 1 168 ? -1.927 -10.115 25.648 1.00 38.56 168 SER A CA 1
ATOM 1331 C C . SER A 1 168 ? -1.676 -9.086 26.752 1.00 38.56 168 SER A C 1
ATOM 1333 O O . SER A 1 168 ? -1.805 -9.397 27.937 1.00 38.56 168 SER A O 1
ATOM 1335 N N . LEU A 1 169 ? -1.362 -7.849 26.376 1.00 45.47 169 LEU A N 1
ATOM 1336 C CA . LEU A 1 169 ? -1.422 -6.713 27.288 1.00 45.47 169 LEU A CA 1
ATOM 1337 C C . LEU A 1 169 ? -2.883 -6.269 27.385 1.00 45.47 169 LEU A C 1
ATOM 1339 O O . LEU A 1 169 ? -3.302 -5.293 26.767 1.00 45.47 169 LEU A O 1
ATOM 1343 N N . LEU A 1 170 ? -3.676 -7.034 28.138 1.00 42.53 170 LEU A N 1
ATOM 1344 C CA . LEU A 1 170 ? -4.903 -6.499 28.718 1.00 42.53 170 LEU A CA 1
ATOM 1345 C C . LEU A 1 170 ? -4.502 -5.345 29.656 1.00 42.53 170 LEU A C 1
ATOM 1347 O O . LEU A 1 170 ? -3.534 -5.499 30.410 1.00 42.53 170 LEU A O 1
ATOM 1351 N N . PRO A 1 171 ? -5.212 -4.204 29.654 1.00 40.75 171 PRO A N 1
ATOM 1352 C CA . PRO A 1 171 ? -4.992 -3.181 30.663 1.00 40.75 171 PRO A CA 1
ATOM 1353 C C . PRO A 1 171 ? -5.300 -3.783 32.039 1.00 40.75 171 PRO A C 1
ATOM 1355 O O . PRO A 1 171 ? -6.431 -4.184 32.316 1.00 40.75 171 PRO A O 1
ATOM 1358 N N . ARG A 1 172 ? -4.296 -3.865 32.918 1.00 44.81 172 ARG A N 1
ATOM 1359 C CA . ARG A 1 172 ? -4.534 -4.116 34.343 1.00 44.81 172 ARG A CA 1
ATOM 1360 C C . ARG A 1 172 ? -5.244 -2.896 34.914 1.00 44.81 172 ARG A C 1
ATOM 1362 O O . ARG A 1 172 ? -4.608 -1.882 35.182 1.00 44.81 172 ARG A O 1
ATOM 1369 N N . GLY A 1 173 ? -6.550 -3.007 35.107 1.00 41.59 173 GLY A N 1
ATOM 1370 C CA . GLY A 1 173 ? -7.313 -1.976 35.792 1.00 41.59 173 GLY A CA 1
ATOM 1371 C C . GLY A 1 173 ? -8.783 -2.323 35.928 1.00 41.59 173 GLY A C 1
ATOM 1372 O O . GLY A 1 173 ? -9.578 -1.799 35.163 1.00 41.59 173 GLY A O 1
ATOM 1373 N N . LEU A 1 174 ? -9.112 -3.203 36.883 1.00 43.09 174 LEU A N 1
ATOM 1374 C CA . LEU A 1 174 ? -10.236 -3.072 37.831 1.00 43.09 174 LEU A CA 1
ATOM 1375 C C . LEU A 1 174 ? -10.457 -4.394 38.584 1.00 43.09 174 LEU A C 1
ATOM 1377 O O . LEU A 1 174 ? -11.447 -5.084 38.387 1.00 43.09 174 LEU A O 1
ATOM 1381 N N . THR A 1 175 ? -9.545 -4.728 39.494 1.00 36.59 175 THR A N 1
ATOM 1382 C CA . THR A 1 175 ? -9.885 -5.566 40.653 1.00 36.59 175 THR A CA 1
ATOM 1383 C C . THR A 1 175 ? -9.094 -5.061 41.849 1.00 36.59 175 THR A C 1
ATOM 1385 O O . THR A 1 175 ? -8.027 -5.574 42.167 1.00 36.59 175 THR A O 1
ATOM 1388 N N . ASN A 1 176 ? -9.615 -4.022 42.494 1.00 38.62 176 ASN A N 1
ATOM 1389 C CA . ASN A 1 176 ? -9.345 -3.759 43.899 1.00 38.62 176 ASN A CA 1
ATOM 1390 C C . ASN A 1 176 ? -10.689 -3.843 44.611 1.00 38.62 176 ASN A C 1
ATOM 1392 O O . ASN A 1 176 ? -11.500 -2.940 44.453 1.00 38.62 176 ASN A O 1
ATOM 1396 N N . THR A 1 177 ? -10.914 -4.952 45.314 1.00 35.69 177 THR A N 1
ATOM 1397 C CA . THR A 1 177 ? -11.157 -4.996 46.767 1.00 35.69 177 THR A CA 1
ATOM 1398 C C . THR A 1 177 ? -11.231 -6.465 47.193 1.00 35.69 177 THR A C 1
ATOM 1400 O O . THR A 1 177 ? -12.196 -7.158 46.894 1.00 35.69 177 THR A O 1
ATOM 1403 N N . VAL A 1 178 ? -10.135 -6.921 47.806 1.00 38.59 178 VAL A N 1
ATOM 1404 C CA . VAL A 1 178 ? -10.025 -7.779 49.002 1.00 38.59 178 VAL A CA 1
ATOM 1405 C C . VAL A 1 178 ? -11.313 -8.466 49.481 1.00 38.59 178 VAL A C 1
ATOM 1407 O O . VAL A 1 178 ? -12.228 -7.760 49.878 1.00 38.59 178 VAL A O 1
ATOM 1410 N N . VAL A 1 179 ? -11.301 -9.804 49.590 1.00 32.72 179 VAL A N 1
ATOM 1411 C CA . VAL A 1 179 ? -11.373 -10.527 50.883 1.00 32.72 179 VAL A CA 1
ATOM 1412 C C . VAL A 1 179 ? -10.608 -11.850 50.755 1.00 32.72 179 VAL A C 1
ATOM 1414 O O . VAL A 1 179 ? -10.931 -12.711 49.942 1.00 32.72 179 VAL A O 1
ATOM 1417 N N . ASP A 1 180 ? -9.565 -11.946 51.570 1.00 35.72 180 ASP A N 1
ATOM 1418 C CA . ASP A 1 180 ? -8.859 -13.151 51.993 1.00 35.72 180 ASP A CA 1
ATOM 1419 C C . ASP A 1 180 ? -9.807 -14.043 52.806 1.00 35.72 180 ASP A C 1
ATOM 1421 O O . ASP A 1 180 ? -10.378 -13.556 53.782 1.00 35.72 180 ASP A O 1
ATOM 1425 N N . SER A 1 181 ? -9.994 -15.305 52.411 1.00 32.25 181 SER A N 1
ATOM 1426 C CA . SER A 1 181 ? -10.164 -16.443 53.330 1.00 32.25 181 SER A CA 1
ATOM 1427 C C . SER A 1 181 ? -10.176 -17.775 52.570 1.00 32.25 181 SER A C 1
ATOM 1429 O O . SER A 1 181 ? -10.837 -17.928 51.546 1.00 32.25 181 SER A O 1
ATOM 1431 N N . ASP A 1 182 ? -9.473 -18.730 53.173 1.00 32.41 182 ASP A N 1
ATOM 1432 C CA . ASP A 1 182 ? -9.598 -20.185 53.048 1.00 32.41 182 ASP A CA 1
ATOM 1433 C C . ASP A 1 182 ? -8.735 -20.937 52.021 1.00 32.41 182 ASP A C 1
ATOM 1435 O O . ASP A 1 182 ? -9.152 -21.425 50.972 1.00 32.41 182 ASP A O 1
ATOM 1439 N N . ARG A 1 183 ? -7.496 -21.168 52.483 1.00 36.44 183 ARG A N 1
ATOM 1440 C CA . ARG A 1 183 ? -6.821 -22.478 52.458 1.00 36.44 183 ARG A CA 1
ATOM 1441 C C . ARG A 1 183 ? -7.809 -23.648 52.591 1.00 36.44 183 ARG A C 1
ATOM 1443 O O . ARG A 1 183 ? -8.388 -23.792 53.661 1.00 36.44 183 ARG A O 1
ATOM 1450 N N . ILE A 1 184 ? -7.802 -24.590 51.643 1.00 33.66 184 ILE A N 1
ATOM 1451 C CA . ILE A 1 184 ? -7.989 -26.025 51.935 1.00 33.66 184 ILE A CA 1
ATOM 1452 C C . ILE A 1 184 ? -7.019 -26.856 51.077 1.00 33.66 184 ILE A C 1
ATOM 1454 O O . ILE A 1 184 ? -6.845 -26.622 49.883 1.00 33.66 184 ILE A O 1
ATOM 1458 N N . TYR A 1 185 ? -6.348 -27.789 51.754 1.00 32.72 185 TYR A N 1
ATOM 1459 C CA . TYR A 1 185 ? -5.401 -28.784 51.252 1.00 32.72 185 TYR A CA 1
ATOM 1460 C C . TYR A 1 185 ? -6.075 -29.900 50.429 1.00 32.72 185 TYR A C 1
ATOM 1462 O O . TYR A 1 185 ? -7.182 -30.312 50.747 1.00 32.72 185 TYR A O 1
ATOM 1470 N N . ILE A 1 186 ? -5.313 -30.410 49.453 1.00 32.09 186 ILE A N 1
ATOM 1471 C CA . ILE A 1 186 ? -5.137 -31.812 49.006 1.00 32.09 186 ILE A CA 1
ATOM 1472 C C . ILE A 1 186 ? -6.337 -32.775 49.104 1.00 32.09 186 ILE A C 1
ATOM 1474 O O . ILE A 1 186 ? -6.753 -33.163 50.195 1.00 32.09 186 ILE A O 1
ATOM 1478 N N . SER A 1 187 ? -6.681 -33.350 47.948 1.00 38.38 187 SER A N 1
ATOM 1479 C CA . SER A 1 187 ? -6.807 -34.806 47.749 1.00 38.38 187 SER A CA 1
ATOM 1480 C C . SER A 1 187 ? -6.375 -35.162 46.334 1.00 38.38 187 SER A C 1
ATOM 1482 O O . SER A 1 187 ? -6.962 -34.549 45.412 1.00 38.38 187 SER A O 1
#

Radius of gyration: 23.34 Å; chains: 1; bounding box: 36×63×77 Å

pLDDT: mean 70.74, std 19.05, range [32.09, 96.19]